Protein AF-B1X2V4-F1 (afdb_monomer)

Secondary structure (DSSP, 8-state):
--TTHHHHSGGGS--TT-S-GGGS---TTHHHHHHHHHHHHHHHS--HHHHHHHHHHHHHHHHHHHHHT--GGGTT-S-SSHHHHHHHH-EEEEEEEE---SSTT-HHHHHHHHHH-TTS-TT-EEEEEEEEETTTTTEEEEEEEEEETTEEEESS-SS--S-EEEEEEPHHHHHHHHHHHHHTT-----SS-TT-HHHHHHHHH---GGGB-----

Solvent-accessible surface area (backbone atoms only — not comparable to full-atom values): 12590 Å² total; per-residue (Å²): 140,66,89,66,67,71,65,66,70,53,73,81,74,62,69,94,82,78,66,68,75,89,73,72,55,61,83,64,68,64,57,52,48,50,52,52,54,43,52,55,43,49,74,74,67,63,48,63,66,50,44,51,50,48,49,51,55,50,43,51,41,52,49,52,38,53,59,74,62,64,55,78,93,48,74,84,34,73,36,95,51,69,54,52,55,40,69,73,66,34,42,81,50,49,72,64,46,41,46,63,46,79,62,75,88,38,29,45,56,39,37,47,54,52,69,70,36,87,89,48,69,88,73,46,24,50,30,49,36,35,28,30,33,77,94,55,80,64,39,77,37,83,44,37,30,30,36,40,98,81,24,30,39,32,38,44,37,81,58,65,47,80,36,38,41,22,34,52,30,20,53,69,44,53,52,53,53,50,54,52,34,57,75,69,67,52,86,73,76,56,71,91,32,95,86,37,73,67,29,52,48,35,27,39,73,41,82,57,75,72,44,48,52,78,79,84,124

Sequence (217 aa):
MTFIECKLFHLRHLPTDIIPPSLGILNSNTKERTMLDILSKIQYRPTTENYQQLMLTFLQGIVEGVRAEADPYKADWKYHCIEEIILEYGQFMEGGQAQQIGIPQQCYHNCLSMLFEPENPDDLLYCEGFALSDQVNVYPVQHAWVYIEEQVIDVTWNQLSPCYFGIAFNRQWIIEKRLERQTNKDPKVNFFNYESPFTINLLKHGLPDEALHNYSC

pLDDT: mean 80.93, std 20.23, range [25.69, 97.62]

Nearest PDB structures (foldseek):
  6h6j-assembly1_A  TM=5.174E-01  e=4.023E+00  Mus musculus
  6h6i-assembly1_A  TM=5.167E-01  e=6.198E+00  Mus musculus
  7vqg-assembly1_A  TM=5.243E-01  e=8.977E+00  Homo sapiens

Mean predicted aligned error: 9.51 Å

Organism: Crocosphaera subtropica (strain ATCC 51142 / BH68) (NCBI:txid43989)

Radius of gyration: 18.6 Å; Cα contacts (8 Å, |Δi|>4): 310; chains: 1; bounding box: 54×45×41 Å

Structure (mmCIF, N/CA/C/O backbone):
data_AF-B1X2V4-F1
#
_entry.id   AF-B1X2V4-F1
#
loop_
_atom_site.group_PDB
_atom_site.id
_atom_site.type_symbol
_atom_site.label_atom_id
_atom_site.label_alt_id
_atom_site.label_comp_id
_atom_site.label_asym_id
_atom_site.label_entity_id
_atom_site.label_seq_id
_atom_site.pdbx_PDB_ins_code
_atom_site.Cartn_x
_atom_site.Cartn_y
_atom_site.Cartn_z
_atom_site.occupancy
_atom_site.B_iso_or_equiv
_atom_site.auth_seq_id
_atom_site.auth_comp_id
_atom_site.auth_asym_id
_atom_site.auth_atom_id
_atom_site.pdbx_PDB_model_num
ATOM 1 N N . MET A 1 1 ? 22.750 23.894 16.719 1.00 31.70 1 MET A N 1
ATOM 2 C CA . MET A 1 1 ? 23.601 23.121 15.792 1.00 31.70 1 MET A CA 1
ATOM 3 C C . MET A 1 1 ? 22.983 21.735 15.693 1.00 31.70 1 MET A C 1
ATOM 5 O O . MET A 1 1 ? 23.135 20.931 16.602 1.00 31.70 1 MET A O 1
ATOM 9 N N . THR A 1 2 ? 22.092 21.547 14.723 1.00 25.69 2 THR A N 1
ATOM 10 C CA . THR A 1 2 ? 21.157 20.413 14.642 1.00 25.69 2 THR A CA 1
ATOM 11 C C . THR A 1 2 ? 21.703 19.319 13.725 1.00 25.69 2 THR A C 1
ATOM 13 O O . THR A 1 2 ? 22.398 19.602 12.754 1.00 25.69 2 THR A O 1
ATOM 16 N N . PHE A 1 3 ? 21.362 18.067 14.043 1.00 27.98 3 PHE A N 1
ATOM 17 C CA . PHE A 1 3 ? 21.803 16.781 13.467 1.00 27.98 3 PHE A CA 1
ATOM 18 C C . PHE A 1 3 ? 21.750 16.620 11.925 1.00 27.98 3 PHE A C 1
ATOM 20 O O . PHE A 1 3 ? 22.101 15.560 11.408 1.00 27.98 3 PHE A O 1
ATOM 27 N N . ILE A 1 4 ? 21.331 17.645 11.182 1.00 33.91 4 ILE A N 1
ATOM 28 C CA . ILE A 1 4 ? 21.126 17.632 9.728 1.00 33.91 4 ILE A CA 1
ATOM 29 C C . ILE A 1 4 ? 22.414 18.000 8.964 1.00 33.91 4 ILE A C 1
ATOM 31 O O . ILE A 1 4 ? 22.645 17.473 7.876 1.00 33.91 4 ILE A O 1
ATOM 35 N N . GLU A 1 5 ? 23.321 18.799 9.540 1.00 27.70 5 GLU A N 1
ATOM 36 C CA . GLU A 1 5 ? 24.563 19.183 8.840 1.00 27.70 5 GLU A CA 1
ATOM 37 C C . GLU A 1 5 ? 25.594 18.040 8.721 1.00 27.70 5 GLU A C 1
ATOM 39 O O . GLU A 1 5 ? 26.446 18.070 7.834 1.00 27.70 5 GLU A O 1
ATOM 44 N N . CYS A 1 6 ? 25.481 16.967 9.516 1.00 27.20 6 CYS A N 1
ATOM 45 C CA . CYS A 1 6 ? 26.430 15.845 9.460 1.00 27.20 6 CYS A CA 1
ATOM 46 C C . CYS A 1 6 ? 26.206 14.856 8.301 1.00 27.20 6 CYS A C 1
ATOM 48 O O . CYS A 1 6 ? 27.131 14.117 7.971 1.00 27.20 6 CYS A O 1
ATOM 50 N N . LYS A 1 7 ? 25.032 14.817 7.652 1.00 30.59 7 LYS A N 1
ATOM 51 C CA . LYS A 1 7 ? 24.780 13.855 6.554 1.00 30.59 7 LYS A CA 1
ATOM 52 C C . LYS A 1 7 ? 24.993 14.423 5.151 1.00 30.59 7 LYS A C 1
ATOM 54 O O . LYS A 1 7 ? 25.263 13.657 4.232 1.00 30.59 7 LYS A O 1
ATOM 59 N N . LEU A 1 8 ? 24.963 15.744 4.983 1.00 30.89 8 LEU A N 1
ATOM 60 C CA . LEU A 1 8 ? 25.173 16.375 3.673 1.00 30.89 8 LEU A CA 1
ATOM 61 C C . LEU A 1 8 ? 26.653 16.607 3.332 1.00 30.89 8 LEU A C 1
ATOM 63 O O . LEU A 1 8 ? 27.001 16.653 2.154 1.00 30.89 8 LEU A O 1
ATOM 67 N N . PHE A 1 9 ? 27.549 16.673 4.324 1.00 27.05 9 PHE A N 1
ATOM 68 C CA . PHE A 1 9 ? 28.984 16.851 4.061 1.00 27.05 9 PHE A CA 1
ATOM 69 C C . PHE A 1 9 ? 29.706 15.546 3.669 1.00 27.05 9 PHE A C 1
ATOM 71 O O . PHE A 1 9 ? 30.751 15.587 3.029 1.00 27.05 9 PHE A O 1
ATOM 78 N N . HIS A 1 10 ? 29.142 14.375 3.990 1.00 29.38 10 HIS A N 1
ATOM 79 C CA . HIS A 1 10 ? 29.751 13.078 3.657 1.00 29.38 10 HIS A CA 1
ATOM 80 C C . HIS A 1 10 ? 29.405 12.543 2.261 1.00 29.38 10 HIS A C 1
ATOM 82 O O . HIS A 1 10 ? 30.067 11.628 1.791 1.00 29.38 10 HIS A O 1
ATOM 88 N N . LEU A 1 11 ? 28.448 13.132 1.540 1.00 33.53 11 LEU A N 1
ATOM 89 C CA . LEU A 1 11 ? 28.078 12.656 0.199 1.00 33.53 11 LEU A CA 1
ATOM 90 C C . LEU A 1 11 ? 28.967 13.188 -0.935 1.00 33.53 11 LEU A C 1
ATOM 92 O O . LEU A 1 11 ? 28.785 12.793 -2.080 1.00 33.53 11 LEU A O 1
ATOM 96 N N . ARG A 1 12 ? 29.946 14.059 -0.652 1.00 32.94 12 ARG A N 1
ATOM 97 C CA . ARG A 1 12 ? 30.887 14.531 -1.685 1.00 32.94 12 ARG A CA 1
ATOM 98 C C . ARG A 1 12 ? 32.196 13.751 -1.748 1.00 32.94 12 ARG A C 1
ATOM 100 O O . ARG A 1 12 ? 32.920 13.946 -2.718 1.00 32.94 12 ARG A O 1
ATOM 107 N N . HIS A 1 13 ? 32.529 12.919 -0.758 1.00 33.44 13 HIS A N 1
ATOM 108 C CA . HIS A 1 13 ? 33.845 12.257 -0.653 1.00 33.44 13 HIS A CA 1
ATOM 109 C C . HIS A 1 13 ? 33.764 10.760 -0.295 1.00 33.44 13 HIS A C 1
ATOM 111 O O . HIS A 1 13 ? 34.749 10.188 0.170 1.00 33.44 13 HIS A O 1
ATOM 117 N N . LEU A 1 14 ? 32.625 10.099 -0.517 1.00 31.38 14 LEU A N 1
ATOM 118 C CA . LEU A 1 14 ? 32.581 8.641 -0.408 1.00 31.38 14 LEU A CA 1
ATOM 119 C C . LEU A 1 14 ? 33.135 8.004 -1.695 1.00 31.38 14 LEU A C 1
ATOM 121 O O . LEU A 1 14 ? 32.768 8.446 -2.788 1.00 31.38 14 LEU A O 1
ATOM 125 N N . PRO A 1 15 ? 34.022 6.996 -1.586 1.00 29.45 15 PRO A N 1
ATOM 126 C CA . PRO A 1 15 ? 34.431 6.193 -2.729 1.00 29.45 15 PRO A CA 1
ATOM 127 C C . PRO A 1 15 ? 33.192 5.548 -3.357 1.00 29.45 15 PRO A C 1
ATOM 129 O O . PRO A 1 15 ? 32.208 5.284 -2.667 1.00 29.45 15 PRO A O 1
ATOM 132 N N . THR A 1 16 ? 33.248 5.304 -4.662 1.00 35.47 16 THR A N 1
ATOM 133 C CA . THR A 1 16 ? 32.160 4.835 -5.544 1.00 35.47 16 THR A CA 1
ATOM 134 C C . THR A 1 16 ? 31.469 3.525 -5.140 1.00 35.47 16 THR A C 1
ATOM 136 O O . THR A 1 16 ? 30.574 3.078 -5.847 1.00 35.47 16 THR A O 1
ATOM 139 N N . ASP A 1 17 ? 31.811 2.941 -3.993 1.00 32.66 17 ASP A N 1
ATOM 140 C CA . ASP A 1 17 ? 31.466 1.570 -3.620 1.00 32.66 17 ASP A CA 1
ATOM 141 C C . ASP A 1 17 ? 30.492 1.475 -2.428 1.00 32.66 17 ASP A C 1
ATOM 143 O O . ASP A 1 17 ? 30.362 0.421 -1.811 1.00 32.66 17 ASP A O 1
ATOM 147 N N . ILE A 1 18 ? 29.769 2.551 -2.092 1.00 33.62 18 ILE A N 1
ATOM 148 C CA . ILE A 1 18 ? 28.656 2.502 -1.119 1.00 33.62 18 ILE A CA 1
ATOM 149 C C . ILE A 1 18 ? 27.421 3.208 -1.693 1.00 33.62 18 ILE A C 1
ATOM 151 O O . ILE A 1 18 ? 26.891 4.170 -1.140 1.00 33.62 18 ILE A O 1
ATOM 155 N N . ILE A 1 19 ? 26.966 2.718 -2.843 1.00 34.81 19 ILE A N 1
ATOM 156 C CA . ILE A 1 19 ? 25.572 2.846 -3.274 1.00 34.81 19 ILE A CA 1
ATOM 157 C C . ILE A 1 19 ? 24.880 1.563 -2.783 1.00 34.81 19 ILE A C 1
ATOM 159 O O . ILE A 1 19 ? 25.407 0.479 -3.043 1.00 34.81 19 ILE A O 1
ATOM 163 N N . PRO A 1 20 ? 23.754 1.627 -2.044 1.00 31.27 20 PRO A N 1
ATOM 164 C 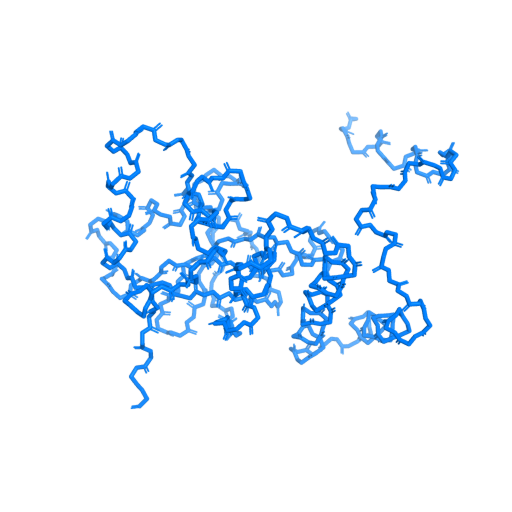CA . PRO A 1 20 ? 23.009 0.418 -1.702 1.00 31.27 20 PRO A CA 1
ATOM 165 C C . PRO A 1 20 ? 22.675 -0.347 -2.999 1.00 31.27 20 PRO A C 1
ATOM 167 O O . PRO A 1 20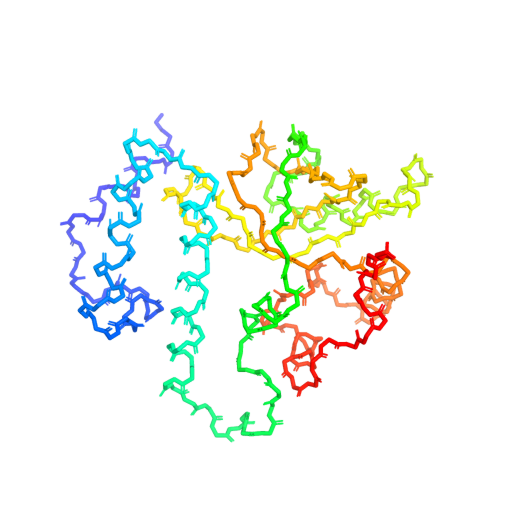 ? 22.241 0.291 -3.962 1.00 31.27 20 PRO A O 1
ATOM 170 N N . PRO A 1 21 ? 22.857 -1.683 -3.061 1.00 33.28 21 PRO A N 1
ATOM 171 C CA . PRO A 1 21 ? 22.732 -2.454 -4.308 1.00 33.28 21 PRO A CA 1
ATOM 172 C C . PRO A 1 21 ? 21.389 -2.277 -5.037 1.00 33.28 21 PRO A C 1
ATOM 174 O O . PRO A 1 21 ? 21.300 -2.492 -6.240 1.00 33.28 21 PRO A O 1
ATOM 177 N N . SER A 1 22 ? 20.355 -1.798 -4.339 1.00 36.34 22 SER A N 1
ATOM 178 C CA . SER A 1 22 ? 19.019 -1.528 -4.875 1.00 36.34 22 SER A CA 1
ATOM 179 C C . SER A 1 22 ? 18.908 -0.311 -5.810 1.00 36.34 22 SER A C 1
ATOM 181 O O . SER A 1 22 ? 17.820 -0.040 -6.304 1.00 36.34 22 SER A O 1
ATOM 183 N N . LEU A 1 23 ? 19.989 0.435 -6.061 1.00 39.47 23 LEU A N 1
ATOM 184 C CA . LEU A 1 23 ? 20.041 1.507 -7.074 1.00 39.47 23 LEU A CA 1
ATOM 185 C C . LEU A 1 23 ? 20.898 1.138 -8.302 1.00 39.47 23 LEU A C 1
ATOM 187 O O . LEU A 1 23 ? 21.013 1.937 -9.227 1.00 39.47 23 LEU A O 1
ATOM 191 N N . GLY A 1 24 ? 21.486 -0.065 -8.328 1.00 37.19 24 GLY A N 1
ATOM 192 C CA . GLY A 1 24 ? 22.391 -0.530 -9.387 1.00 37.19 24 GLY A CA 1
ATOM 193 C C . GLY A 1 24 ? 21.733 -1.299 -10.537 1.00 37.19 24 GLY A C 1
ATOM 194 O O . GLY A 1 24 ? 22.441 -1.740 -11.438 1.00 37.19 24 GLY A O 1
ATOM 195 N N . ILE A 1 25 ? 20.407 -1.467 -10.535 1.00 43.28 25 ILE A N 1
ATOM 196 C CA . ILE A 1 25 ? 19.692 -2.294 -11.523 1.00 43.28 25 ILE A CA 1
ATOM 197 C C . ILE A 1 25 ? 18.654 -1.452 -12.275 1.00 43.28 25 ILE A C 1
ATOM 199 O O . ILE A 1 25 ? 17.458 -1.717 -12.263 1.00 43.28 25 ILE A O 1
ATOM 203 N N . LEU A 1 26 ? 19.112 -0.407 -12.958 1.00 42.16 26 LEU A N 1
ATOM 204 C CA . LEU A 1 26 ? 18.405 0.120 -14.124 1.00 42.16 26 LEU A CA 1
ATOM 205 C C . LEU A 1 26 ? 19.276 -0.210 -15.324 1.00 42.16 26 LEU A C 1
ATOM 207 O O . LEU A 1 26 ? 20.341 0.373 -15.492 1.00 42.16 26 LEU A O 1
ATOM 211 N N . ASN A 1 27 ? 18.856 -1.156 -16.162 1.00 46.97 27 ASN A N 1
ATOM 212 C CA . ASN A 1 27 ? 19.507 -1.336 -17.453 1.00 46.97 27 ASN A CA 1
ATOM 213 C C . ASN A 1 27 ? 19.128 -0.129 -18.336 1.00 46.97 27 ASN A C 1
ATOM 215 O O . ASN A 1 27 ? 17.954 0.199 -18.521 1.00 46.97 27 ASN A O 1
ATOM 219 N N . SER A 1 28 ? 20.140 0.613 -18.777 1.00 55.84 28 SER A N 1
ATOM 220 C CA . SER A 1 28 ? 20.325 1.982 -18.262 1.00 55.84 28 SER A CA 1
ATOM 221 C C . SER A 1 28 ? 20.019 3.131 -19.219 1.00 55.84 28 SER A C 1
ATOM 223 O O . SER A 1 28 ? 20.151 4.280 -18.833 1.00 55.84 28 SER A O 1
ATOM 225 N N . ASN A 1 29 ? 19.590 2.907 -20.464 1.00 56.66 29 ASN A N 1
ATOM 226 C CA . ASN A 1 29 ? 19.470 4.049 -21.387 1.00 56.66 29 ASN A CA 1
ATOM 227 C C . ASN A 1 29 ? 18.055 4.595 -21.585 1.00 56.66 29 ASN A C 1
ATOM 229 O O . ASN A 1 29 ? 17.904 5.805 -21.695 1.00 56.66 29 ASN A O 1
ATOM 233 N N . THR A 1 30 ? 17.012 3.767 -21.624 1.00 62.38 30 THR A N 1
ATOM 234 C CA . THR A 1 30 ? 15.665 4.266 -21.971 1.00 62.38 30 THR A CA 1
ATOM 235 C C . THR A 1 30 ? 14.851 4.641 -20.738 1.00 62.38 30 THR A C 1
ATOM 237 O O . THR A 1 30 ? 14.208 5.687 -20.720 1.00 62.38 30 THR A O 1
ATOM 240 N N . LYS A 1 31 ? 14.891 3.825 -19.680 1.00 67.56 31 LYS A N 1
ATOM 241 C CA . LYS A 1 31 ? 14.113 4.070 -18.455 1.00 67.56 31 LYS A CA 1
ATOM 242 C C . LYS A 1 31 ? 14.712 5.143 -17.566 1.00 67.56 31 LYS A C 1
ATOM 244 O O . LYS A 1 31 ? 13.966 5.961 -17.047 1.00 67.56 31 LYS A O 1
ATOM 249 N N . GLU A 1 32 ? 16.036 5.183 -17.449 1.00 69.94 32 GLU A N 1
ATOM 250 C CA . GLU A 1 32 ? 16.718 6.276 -16.756 1.00 69.94 32 GLU A CA 1
ATOM 251 C C . GLU A 1 32 ? 16.393 7.612 -17.435 1.00 69.94 32 GLU A C 1
ATOM 253 O O . GLU A 1 32 ? 15.963 8.545 -16.766 1.00 69.94 32 GLU A O 1
ATOM 258 N N . ARG A 1 33 ? 16.445 7.666 -18.776 1.00 71.56 33 ARG A N 1
ATOM 259 C CA . ARG A 1 33 ? 15.976 8.834 -19.541 1.00 71.56 33 ARG A CA 1
ATOM 260 C C . ARG A 1 33 ? 14.504 9.135 -19.291 1.00 71.56 33 ARG A C 1
ATOM 262 O O . ARG A 1 33 ? 14.175 10.280 -19.038 1.00 71.56 33 ARG A O 1
ATOM 269 N N . THR A 1 34 ? 13.639 8.122 -19.279 1.00 81.06 34 THR A N 1
ATOM 270 C CA . THR A 1 34 ? 12.200 8.309 -19.025 1.00 81.06 34 THR A CA 1
ATOM 271 C C . THR A 1 34 ? 11.949 8.892 -17.631 1.00 81.06 34 THR A C 1
ATOM 273 O O . THR A 1 34 ? 11.177 9.833 -17.487 1.00 81.06 34 THR A O 1
ATOM 276 N N . MET A 1 35 ? 12.626 8.384 -16.601 1.00 80.81 35 MET A N 1
ATOM 277 C CA . MET A 1 35 ? 12.511 8.886 -15.234 1.00 80.81 35 MET A CA 1
ATOM 278 C C . MET A 1 35 ? 13.087 10.300 -15.100 1.00 80.81 35 MET A C 1
ATOM 280 O O . MET A 1 35 ? 12.439 11.154 -14.503 1.00 80.81 35 MET A O 1
ATOM 284 N N . LEU A 1 36 ? 14.245 10.585 -15.703 1.00 80.31 36 LEU A N 1
ATOM 285 C CA . LEU A 1 36 ? 14.818 11.935 -15.746 1.00 80.31 36 LEU A CA 1
ATOM 286 C C . LEU A 1 36 ? 13.906 12.922 -16.489 1.00 80.31 36 LEU A C 1
ATOM 288 O O . LEU A 1 36 ? 13.704 14.042 -16.019 1.00 80.31 36 LEU A O 1
ATOM 292 N N . ASP A 1 37 ? 13.296 12.497 -17.595 1.00 80.56 37 ASP A N 1
ATOM 293 C CA . ASP A 1 37 ? 12.324 13.291 -18.345 1.00 80.56 37 ASP A CA 1
ATOM 294 C C . ASP A 1 37 ? 11.094 13.600 -17.478 1.00 80.56 37 ASP A C 1
ATOM 296 O O . ASP A 1 37 ? 10.642 14.745 -17.438 1.00 80.56 37 ASP A O 1
ATOM 300 N N . ILE A 1 38 ? 10.570 12.618 -16.734 1.00 80.50 38 ILE A N 1
ATOM 301 C CA . ILE A 1 38 ? 9.451 12.818 -15.799 1.00 80.50 38 ILE A CA 1
ATOM 302 C C . ILE A 1 38 ? 9.842 13.786 -14.674 1.00 80.50 38 ILE A C 1
ATOM 304 O O . ILE A 1 38 ? 9.111 14.743 -14.411 1.00 80.50 38 ILE A O 1
ATOM 308 N N . LEU A 1 39 ? 11.006 13.592 -14.049 1.00 81.38 39 LEU A N 1
ATOM 309 C CA . LEU A 1 39 ? 11.503 14.467 -12.983 1.00 81.38 39 LEU A CA 1
ATOM 310 C C . LEU A 1 39 ? 11.685 15.909 -13.476 1.00 81.38 39 LEU A C 1
ATOM 312 O O . LEU A 1 39 ? 11.334 16.848 -12.762 1.00 81.38 39 LEU A O 1
ATOM 316 N N . SER A 1 40 ? 12.151 16.100 -14.714 1.00 78.56 40 SER A N 1
ATOM 317 C CA . SER A 1 40 ? 12.277 17.433 -15.314 1.00 78.56 40 SER A CA 1
ATOM 318 C C . SER A 1 40 ? 10.921 18.135 -15.477 1.00 78.56 40 SER A C 1
ATOM 320 O O . SER A 1 40 ? 10.801 19.328 -15.191 1.00 78.56 40 SER A O 1
ATOM 322 N N . LYS A 1 41 ? 9.865 17.398 -15.858 1.00 79.19 41 LYS A N 1
ATOM 323 C CA . LYS A 1 41 ? 8.494 17.929 -15.960 1.00 79.19 41 LYS A CA 1
ATOM 324 C C . LYS A 1 41 ? 7.945 18.315 -14.588 1.00 79.19 41 LYS A C 1
ATOM 326 O O . LYS A 1 41 ? 7.369 19.395 -14.447 1.00 79.19 41 LYS A O 1
ATOM 331 N N . ILE A 1 42 ? 8.189 17.472 -13.580 1.00 80.56 42 ILE A N 1
ATOM 332 C CA . ILE A 1 42 ? 7.771 17.711 -12.193 1.00 80.56 42 ILE A CA 1
ATOM 333 C C . ILE A 1 42 ? 8.410 18.984 -11.626 1.00 80.56 42 ILE A C 1
ATOM 335 O O . ILE A 1 42 ? 7.744 19.730 -10.915 1.00 80.56 42 ILE A O 1
ATOM 339 N N . GLN A 1 43 ? 9.670 19.270 -11.961 1.00 78.81 43 GLN A N 1
ATOM 340 C CA . GLN A 1 43 ? 10.357 20.478 -11.490 1.00 78.81 43 GLN A CA 1
ATOM 341 C C . GLN A 1 43 ? 9.780 21.780 -12.061 1.00 78.81 43 GLN A C 1
ATOM 343 O O . GLN A 1 43 ? 9.881 22.820 -11.413 1.00 78.81 43 GLN A O 1
ATOM 348 N N . TYR A 1 44 ? 9.205 21.748 -13.265 1.00 76.94 44 TYR A N 1
ATOM 349 C CA . TYR A 1 44 ? 8.730 22.959 -13.935 1.00 76.94 44 TYR A CA 1
ATOM 350 C C . TYR A 1 44 ? 7.240 23.224 -13.703 1.00 76.94 44 TYR A C 1
ATOM 352 O O . TYR A 1 44 ? 6.858 24.312 -13.273 1.00 76.94 44 TYR A O 1
ATOM 360 N N . ARG A 1 45 ? 6.386 22.241 -14.010 1.00 81.19 45 ARG A N 1
ATOM 361 C CA . ARG A 1 45 ? 4.930 22.345 -13.858 1.00 81.19 45 ARG A CA 1
ATOM 362 C C . ARG A 1 45 ? 4.336 20.941 -13.698 1.00 81.19 45 ARG A C 1
ATOM 364 O O . ARG A 1 45 ? 3.925 20.352 -14.699 1.00 81.19 45 ARG A O 1
ATOM 371 N N . PRO A 1 46 ? 4.308 20.401 -12.472 1.00 83.12 46 PRO A N 1
ATOM 372 C CA . PRO A 1 46 ? 3.853 19.040 -12.247 1.00 83.12 46 PRO A CA 1
ATOM 373 C C . PRO A 1 46 ? 2.349 18.905 -12.501 1.00 83.12 46 PRO A C 1
ATOM 375 O O . PRO A 1 46 ? 1.562 19.782 -12.139 1.00 83.12 46 PRO A O 1
ATOM 378 N N . THR A 1 47 ? 1.954 17.779 -13.090 1.00 87.56 47 THR A N 1
ATOM 379 C CA . THR A 1 47 ? 0.561 17.318 -13.150 1.00 87.56 47 THR A CA 1
ATOM 380 C C . THR A 1 47 ? 0.392 16.028 -12.352 1.00 87.5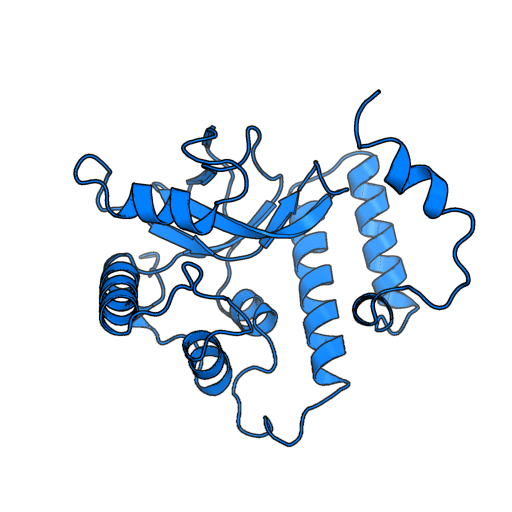6 47 THR A C 1
ATOM 382 O O . THR A 1 47 ? 1.364 15.304 -12.123 1.00 87.56 47 THR A O 1
ATOM 385 N N . THR A 1 48 ? -0.847 15.697 -11.976 1.00 87.69 48 THR A N 1
ATOM 386 C CA . THR A 1 48 ? -1.184 14.406 -11.354 1.00 87.69 48 THR A CA 1
ATOM 387 C C . THR A 1 48 ? -0.663 13.235 -12.188 1.00 87.69 48 THR A C 1
ATOM 389 O O . THR A 1 48 ? 0.011 12.356 -11.661 1.00 87.69 48 THR A O 1
ATOM 392 N N . GLU A 1 49 ? -0.855 13.271 -13.508 1.00 91.19 49 GLU A N 1
ATOM 393 C CA . GLU A 1 49 ? -0.342 12.249 -14.431 1.00 91.19 49 GLU A CA 1
ATOM 394 C C . GLU A 1 49 ? 1.186 12.106 -14.372 1.00 91.19 49 GLU A C 1
ATOM 396 O O . GLU A 1 49 ? 1.704 10.998 -14.479 1.00 91.19 49 GLU A O 1
ATOM 401 N N . ASN A 1 50 ? 1.938 13.200 -14.177 1.00 90.12 50 ASN A N 1
ATOM 402 C CA . ASN A 1 50 ? 3.395 13.111 -14.045 1.00 90.12 50 ASN A CA 1
ATOM 403 C C . ASN A 1 50 ? 3.798 12.337 -12.788 1.00 90.12 50 ASN A C 1
ATOM 405 O O . ASN A 1 50 ? 4.711 11.515 -12.845 1.00 90.12 50 ASN A O 1
ATOM 409 N N . TYR A 1 51 ? 3.108 12.568 -11.672 1.00 91.00 51 TYR A N 1
ATOM 410 C CA . TYR A 1 51 ? 3.354 11.850 -10.426 1.00 91.00 51 TYR A CA 1
ATOM 411 C C . TYR A 1 51 ? 2.938 10.381 -10.505 1.00 91.00 51 TYR A C 1
ATOM 413 O O . TYR A 1 51 ? 3.696 9.506 -10.089 1.00 91.00 51 TYR A O 1
ATOM 421 N N . GLN A 1 52 ? 1.783 10.101 -11.106 1.00 93.94 52 GLN A N 1
ATOM 422 C CA . GLN A 1 52 ? 1.324 8.738 -11.364 1.00 93.94 52 GLN A CA 1
ATOM 423 C C . GLN A 1 52 ? 2.311 7.980 -12.258 1.00 93.94 52 GLN A C 1
ATOM 425 O O . GLN A 1 52 ? 2.681 6.841 -11.969 1.00 93.94 52 GLN A O 1
ATOM 430 N N . GLN A 1 53 ? 2.812 8.624 -13.315 1.00 93.31 53 GLN A N 1
ATOM 431 C CA . GLN A 1 53 ? 3.784 8.002 -14.204 1.00 93.31 53 GLN A CA 1
ATOM 432 C C . GLN A 1 53 ? 5.141 7.788 -13.528 1.00 93.31 53 GLN A C 1
ATOM 434 O O . GLN A 1 53 ? 5.764 6.750 -13.758 1.00 93.31 53 GLN A O 1
ATOM 439 N N . LEU A 1 54 ? 5.585 8.712 -12.668 1.00 91.75 54 LEU A N 1
ATOM 440 C CA . LEU A 1 54 ? 6.770 8.510 -11.830 1.00 91.75 54 LEU A CA 1
ATOM 441 C C . LEU A 1 54 ? 6.598 7.281 -10.927 1.00 91.75 54 LEU A C 1
ATOM 443 O O . LEU A 1 54 ? 7.470 6.416 -10.915 1.00 91.75 54 LEU A O 1
ATOM 447 N N . MET A 1 55 ? 5.461 7.189 -10.228 1.00 94.75 55 MET A N 1
ATOM 448 C CA . MET A 1 55 ? 5.122 6.079 -9.335 1.00 94.75 55 MET A CA 1
ATOM 449 C C . MET A 1 55 ? 5.182 4.730 -10.061 1.00 94.75 55 MET A C 1
ATOM 451 O O . MET A 1 55 ? 5.901 3.828 -9.636 1.00 94.75 55 MET A O 1
ATOM 455 N N . LEU A 1 56 ? 4.487 4.595 -11.194 1.00 95.69 56 LEU A N 1
ATOM 456 C CA . LEU A 1 56 ? 4.468 3.340 -11.953 1.00 95.69 56 LEU A CA 1
ATOM 457 C C . LEU A 1 56 ? 5.843 2.992 -12.519 1.00 95.69 56 LEU A C 1
ATOM 459 O O . LEU A 1 56 ? 6.274 1.848 -12.402 1.00 95.69 56 LEU A O 1
ATOM 463 N N . THR A 1 57 ? 6.549 3.973 -13.093 1.00 93.94 57 THR A N 1
ATOM 464 C CA . THR A 1 57 ? 7.890 3.757 -13.663 1.00 93.94 57 THR A CA 1
ATOM 465 C C . THR A 1 57 ? 8.852 3.240 -12.599 1.00 93.94 57 THR A C 1
ATOM 467 O O . THR A 1 57 ? 9.630 2.320 -12.858 1.00 93.94 57 THR A O 1
ATOM 470 N N . PHE A 1 58 ? 8.775 3.807 -11.396 1.00 92.94 58 PHE A N 1
ATOM 471 C CA . PHE A 1 58 ? 9.586 3.403 -10.261 1.00 92.94 58 PHE A CA 1
ATOM 472 C C . PHE A 1 58 ? 9.310 1.956 -9.833 1.00 92.94 58 PHE A C 1
ATOM 474 O O . PHE A 1 58 ? 10.229 1.136 -9.807 1.00 92.94 58 PHE A O 1
ATOM 481 N N . LEU A 1 59 ? 8.045 1.620 -9.559 1.00 95.50 59 LEU A N 1
ATOM 482 C CA . LEU A 1 59 ? 7.658 0.280 -9.109 1.00 95.50 59 LEU A CA 1
ATOM 483 C C . LEU A 1 59 ? 7.967 -0.785 -10.168 1.00 95.50 59 LEU A C 1
ATOM 485 O O . LEU A 1 59 ? 8.519 -1.835 -9.848 1.00 95.50 59 LEU A O 1
ATOM 489 N N . GLN A 1 60 ? 7.699 -0.497 -11.445 1.00 95.94 60 GLN A N 1
ATOM 490 C CA . GLN A 1 60 ? 8.049 -1.390 -12.554 1.00 95.94 60 GLN A CA 1
ATOM 491 C C . GLN A 1 60 ? 9.562 -1.616 -12.660 1.00 95.94 60 GLN A C 1
ATOM 493 O O . GLN A 1 60 ? 9.990 -2.721 -12.985 1.00 95.94 60 GLN A O 1
ATOM 498 N N . GLY A 1 61 ? 10.374 -0.590 -12.386 1.00 92.69 61 GLY A N 1
ATOM 499 C CA . GLY A 1 61 ? 11.830 -0.721 -12.328 1.00 92.69 61 GLY A CA 1
ATOM 500 C C . GLY A 1 61 ? 12.286 -1.700 -11.244 1.00 92.69 61 GLY A C 1
ATOM 501 O O . GLY A 1 61 ? 13.125 -2.555 -11.518 1.00 92.69 61 GLY A O 1
ATOM 502 N N . ILE A 1 62 ? 11.686 -1.633 -10.048 1.00 92.44 62 ILE A N 1
ATOM 503 C CA . ILE A 1 62 ? 11.958 -2.592 -8.963 1.00 92.44 62 ILE A CA 1
ATOM 504 C C . ILE A 1 62 ? 11.594 -4.012 -9.399 1.00 92.44 62 ILE A C 1
ATOM 506 O O . ILE A 1 62 ? 12.425 -4.911 -9.297 1.00 92.44 62 ILE A O 1
ATOM 510 N N . VAL A 1 63 ? 10.379 -4.208 -9.919 1.00 94.69 63 VAL A N 1
ATOM 511 C CA . VAL A 1 63 ? 9.899 -5.528 -10.358 1.00 94.69 63 VAL A CA 1
ATOM 512 C C . VAL A 1 63 ? 10.823 -6.139 -11.406 1.00 94.69 63 VAL A C 1
ATOM 514 O O . VAL A 1 63 ? 11.179 -7.312 -11.314 1.00 94.69 63 VAL A O 1
ATOM 517 N N . GLU A 1 64 ? 11.243 -5.355 -12.396 1.00 93.88 64 GLU A N 1
ATOM 518 C CA . GLU A 1 64 ? 12.182 -5.826 -13.411 1.00 93.88 64 GLU A CA 1
ATOM 519 C C . GLU A 1 64 ? 13.543 -6.193 -12.827 1.00 93.88 64 GLU A C 1
ATOM 521 O O . GLU A 1 64 ? 14.087 -7.233 -13.195 1.00 93.88 64 GLU A O 1
ATOM 526 N N . GLY A 1 65 ? 14.073 -5.381 -11.909 1.00 90.88 65 GLY A N 1
ATOM 527 C CA . GLY A 1 65 ? 15.332 -5.674 -11.230 1.00 90.88 65 GLY A CA 1
ATOM 528 C C . GLY A 1 65 ? 15.267 -6.979 -10.437 1.00 90.88 65 GLY A C 1
ATOM 529 O O . GLY A 1 65 ? 16.127 -7.840 -10.599 1.00 90.88 65 GLY A O 1
ATOM 530 N N . VAL A 1 66 ? 14.201 -7.176 -9.656 1.00 91.25 66 VAL A N 1
ATOM 531 C CA . VAL A 1 66 ? 13.984 -8.408 -8.882 1.00 91.25 66 VAL A CA 1
ATOM 532 C C . VAL A 1 66 ? 13.824 -9.622 -9.801 1.00 91.25 66 VAL A C 1
ATOM 534 O O . VAL A 1 66 ? 14.409 -10.671 -9.544 1.00 91.25 66 VAL A O 1
ATOM 537 N N . ARG A 1 67 ? 13.068 -9.501 -10.900 1.00 90.31 67 ARG A N 1
ATOM 538 C CA . ARG A 1 67 ? 12.890 -10.596 -11.870 1.00 90.31 67 ARG A CA 1
ATOM 539 C C . ARG A 1 67 ? 14.172 -10.936 -12.632 1.00 90.31 67 ARG A C 1
ATOM 541 O O . ARG A 1 67 ? 14.345 -12.086 -13.031 1.00 90.31 67 ARG A O 1
ATOM 548 N N . ALA A 1 68 ? 15.056 -9.963 -12.857 1.00 90.06 68 ALA A N 1
ATOM 549 C CA . ALA A 1 68 ? 16.351 -10.201 -13.495 1.00 90.06 68 ALA A CA 1
ATOM 550 C C . ALA A 1 68 ? 17.280 -11.060 -12.619 1.00 90.06 68 ALA A C 1
ATOM 552 O O . ALA A 1 68 ? 18.102 -11.808 -13.147 1.00 90.06 68 ALA A O 1
ATOM 553 N N . GLU A 1 69 ? 17.105 -11.003 -11.298 1.00 86.88 69 GLU A N 1
ATOM 554 C CA . GLU A 1 69 ? 17.821 -11.805 -10.302 1.00 86.88 69 GLU A CA 1
ATOM 555 C C . GLU A 1 69 ? 16.942 -12.942 -9.756 1.00 86.88 69 GLU A C 1
ATOM 557 O O . GLU A 1 69 ? 16.837 -13.147 -8.547 1.00 86.88 69 GLU A O 1
ATOM 562 N N . ALA A 1 70 ? 16.271 -13.672 -10.654 1.00 77.06 70 ALA A N 1
ATOM 563 C CA . ALA A 1 70 ? 15.297 -14.694 -10.283 1.00 77.06 70 ALA A CA 1
ATOM 564 C C . ALA A 1 70 ? 15.842 -15.692 -9.239 1.00 77.06 70 ALA A C 1
ATOM 566 O O . ALA A 1 70 ? 16.836 -16.388 -9.462 1.00 77.06 70 ALA A O 1
ATOM 567 N N . ASP A 1 71 ? 15.139 -15.786 -8.109 1.00 85.69 71 ASP A N 1
ATOM 568 C CA . ASP A 1 71 ? 15.435 -16.722 -7.029 1.00 85.69 71 ASP A CA 1
ATOM 569 C C . ASP A 1 71 ? 14.840 -18.105 -7.363 1.00 85.69 71 ASP A C 1
ATOM 571 O O . ASP A 1 71 ? 13.612 -18.248 -7.404 1.00 85.69 71 ASP A O 1
ATOM 575 N N . PRO A 1 72 ? 15.662 -19.152 -7.575 1.00 88.44 72 PRO A N 1
ATOM 576 C CA . PRO A 1 72 ? 15.159 -20.481 -7.915 1.00 88.44 72 PRO A CA 1
ATOM 577 C C . PRO A 1 72 ? 14.280 -21.091 -6.812 1.00 88.44 72 PRO A C 1
ATOM 579 O O . PRO A 1 72 ? 13.456 -21.955 -7.109 1.00 88.44 72 PRO A O 1
ATOM 582 N N . TYR A 1 73 ? 14.400 -20.641 -5.557 1.00 88.00 73 TYR A N 1
ATOM 583 C CA . TYR A 1 73 ? 13.550 -21.096 -4.451 1.00 88.00 73 TYR A CA 1
ATOM 584 C C . TYR A 1 73 ? 12.146 -20.475 -4.465 1.00 88.00 73 TYR A C 1
ATOM 586 O O . TYR A 1 73 ? 11.292 -20.881 -3.674 1.00 88.00 73 TYR A O 1
ATOM 594 N N . LYS A 1 74 ? 11.898 -19.514 -5.360 1.00 89.88 74 LYS A N 1
ATOM 595 C CA . LYS A 1 74 ? 10.606 -18.843 -5.551 1.00 89.88 74 LYS A CA 1
ATOM 596 C C . LYS A 1 74 ? 9.983 -19.139 -6.914 1.00 89.88 74 LYS A C 1
ATOM 598 O O . LYS A 1 74 ? 9.080 -18.429 -7.340 1.00 89.88 74 LYS A O 1
ATOM 603 N N . ALA A 1 75 ? 10.442 -20.184 -7.603 1.00 88.12 75 ALA A N 1
ATOM 604 C CA . ALA A 1 75 ? 9.995 -20.502 -8.959 1.00 88.12 75 ALA A CA 1
ATOM 605 C C . ALA A 1 75 ? 8.479 -20.775 -9.075 1.00 88.12 75 ALA A C 1
ATOM 607 O O . ALA A 1 75 ? 7.914 -20.598 -10.151 1.00 88.12 75 ALA A O 1
ATOM 608 N N . ASP A 1 76 ? 7.827 -21.213 -7.991 1.00 92.31 76 ASP A N 1
ATOM 609 C CA . ASP A 1 76 ? 6.381 -21.465 -7.911 1.00 92.31 76 ASP A CA 1
ATOM 610 C C . ASP A 1 76 ? 5.584 -20.315 -7.270 1.00 92.31 76 ASP A C 1
ATOM 612 O O . ASP A 1 76 ? 4.377 -20.450 -7.070 1.00 92.31 76 ASP A O 1
ATOM 616 N N . TRP A 1 77 ? 6.232 -19.207 -6.902 1.00 95.56 77 TRP A N 1
ATOM 617 C CA . TRP A 1 77 ? 5.548 -18.086 -6.262 1.00 95.56 77 TRP A CA 1
ATOM 618 C C . TRP A 1 77 ? 4.806 -17.257 -7.306 1.00 95.56 77 TRP A C 1
ATOM 620 O O . TRP A 1 77 ? 5.321 -17.001 -8.394 1.00 9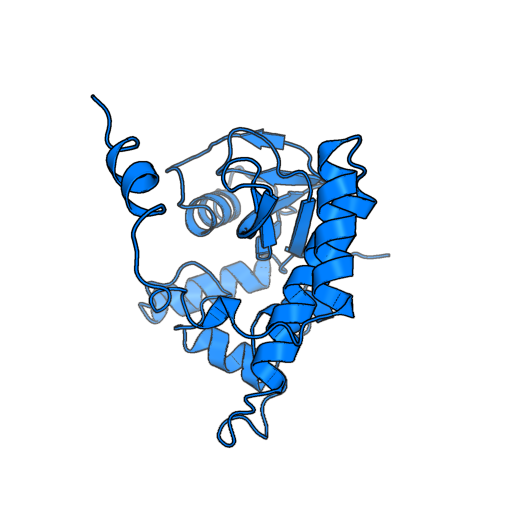5.56 77 TRP A O 1
ATOM 630 N N . LYS A 1 78 ? 3.599 -16.797 -6.958 1.00 96.25 78 LYS A N 1
ATOM 631 C CA . LYS A 1 78 ? 2.824 -15.896 -7.819 1.00 96.25 78 LYS A CA 1
ATOM 632 C C . LYS A 1 78 ? 3.553 -14.565 -8.042 1.00 96.25 78 LYS A C 1
ATOM 634 O O . LYS A 1 78 ? 3.545 -14.047 -9.157 1.00 96.25 78 LYS A O 1
ATOM 639 N N . TYR A 1 79 ? 4.198 -14.049 -6.995 1.00 95.94 79 TYR A N 1
ATOM 640 C CA . TYR A 1 79 ? 4.930 -12.786 -6.990 1.00 95.94 79 TYR A CA 1
ATOM 641 C C . TYR A 1 79 ? 6.335 -12.937 -6.400 1.00 95.94 79 TYR A C 1
ATOM 643 O O . TYR A 1 79 ? 6.568 -13.673 -5.441 1.00 95.94 79 TYR A O 1
ATOM 651 N N . HIS A 1 80 ? 7.269 -12.168 -6.940 1.00 94.00 80 HIS A N 1
ATOM 652 C CA . HIS A 1 80 ? 8.673 -12.095 -6.555 1.00 94.00 80 HIS A CA 1
ATOM 653 C C . HIS A 1 80 ? 8.919 -10.997 -5.513 1.00 94.00 80 HIS A C 1
ATOM 655 O O . HIS A 1 80 ? 9.799 -11.146 -4.660 1.00 94.00 80 HIS A O 1
ATOM 661 N N . CYS A 1 81 ? 8.136 -9.914 -5.558 1.00 94.38 81 CYS A N 1
ATOM 662 C CA . CYS A 1 81 ? 8.189 -8.803 -4.609 1.00 94.38 81 CYS A CA 1
ATOM 663 C C . CYS A 1 81 ? 6.812 -8.153 -4.395 1.00 94.38 81 CYS A C 1
ATOM 665 O O . CYS A 1 81 ? 5.845 -8.444 -5.101 1.00 94.38 81 CYS A O 1
ATOM 667 N N . ILE A 1 82 ? 6.710 -7.291 -3.379 1.00 96.00 82 ILE A N 1
ATOM 668 C CA . ILE A 1 82 ? 5.443 -6.663 -2.973 1.00 96.00 82 ILE A CA 1
ATOM 669 C C . ILE A 1 82 ? 4.959 -5.689 -4.044 1.00 96.00 82 ILE A C 1
ATOM 671 O O . ILE A 1 82 ? 3.756 -5.544 -4.248 1.00 96.00 82 ILE A O 1
ATOM 675 N N . GLU A 1 83 ? 5.879 -5.030 -4.746 1.00 97.19 83 GLU A N 1
ATOM 676 C CA . GLU A 1 83 ? 5.543 -4.060 -5.783 1.00 97.19 83 GLU A CA 1
ATOM 677 C C . GLU A 1 83 ? 4.738 -4.703 -6.916 1.00 97.19 83 GLU A C 1
ATOM 679 O O . GLU A 1 83 ? 3.913 -4.021 -7.510 1.00 97.19 83 GLU A O 1
ATOM 684 N N . GLU A 1 84 ? 4.892 -6.006 -7.178 1.00 97.06 84 GLU A N 1
ATOM 685 C CA . GLU A 1 84 ? 4.033 -6.714 -8.136 1.00 97.06 84 GLU A CA 1
ATOM 686 C C . GLU A 1 84 ? 2.587 -6.820 -7.652 1.00 97.06 84 GLU A C 1
ATOM 688 O O . GLU A 1 84 ? 1.669 -6.599 -8.436 1.00 97.06 84 GLU A O 1
ATOM 693 N N . ILE A 1 85 ? 2.382 -7.096 -6.361 1.00 97.06 85 ILE A N 1
ATOM 694 C CA . ILE A 1 85 ? 1.046 -7.123 -5.752 1.00 97.06 85 ILE A CA 1
ATOM 695 C C . ILE A 1 85 ? 0.415 -5.731 -5.847 1.00 97.06 85 ILE A C 1
ATOM 697 O O . ILE A 1 85 ? -0.733 -5.597 -6.264 1.00 97.06 85 ILE A O 1
ATOM 701 N N . ILE A 1 86 ? 1.175 -4.688 -5.498 1.00 97.62 86 ILE A N 1
ATOM 702 C CA . ILE A 1 86 ? 0.705 -3.301 -5.587 1.00 97.62 86 ILE A CA 1
ATOM 703 C C . ILE A 1 86 ? 0.419 -2.902 -7.039 1.00 97.62 86 ILE A C 1
ATOM 705 O O . ILE A 1 86 ? -0.555 -2.209 -7.288 1.00 97.62 86 ILE A O 1
ATOM 709 N N . LEU A 1 87 ? 1.221 -3.332 -8.013 1.00 97.62 87 LEU A N 1
ATOM 710 C CA . LEU A 1 87 ? 0.959 -3.044 -9.425 1.00 97.62 87 LEU A CA 1
ATOM 711 C C . LEU A 1 87 ? -0.256 -3.804 -9.977 1.00 97.62 87 LEU A C 1
ATOM 713 O O . LEU A 1 87 ? -0.892 -3.299 -10.898 1.00 97.62 87 LEU A O 1
ATOM 717 N N . GLU A 1 88 ? -0.573 -4.991 -9.453 1.00 96.94 88 GLU A N 1
ATOM 718 C CA . GLU A 1 88 ? -1.735 -5.773 -9.896 1.00 96.94 88 GLU A CA 1
ATOM 719 C C . GLU A 1 88 ? -3.051 -5.268 -9.292 1.00 96.94 88 GLU A C 1
ATOM 721 O O . GLU A 1 88 ? -4.041 -5.153 -10.011 1.00 96.94 88 GLU A O 1
ATOM 726 N N . TYR A 1 89 ? -3.070 -4.959 -7.993 1.00 96.56 89 TYR A N 1
ATOM 727 C CA . TYR A 1 89 ? -4.306 -4.623 -7.269 1.00 96.56 89 TYR A CA 1
ATOM 728 C C . TYR A 1 89 ? -4.407 -3.157 -6.846 1.00 96.56 89 TYR A C 1
ATOM 730 O O . TYR A 1 89 ? -5.461 -2.718 -6.387 1.00 96.56 89 TYR A O 1
ATOM 738 N N . GLY A 1 90 ? -3.312 -2.406 -6.934 1.00 96.56 90 GLY A N 1
ATOM 739 C CA . GLY A 1 90 ? -3.255 -1.030 -6.471 1.00 96.56 90 GLY A CA 1
ATOM 740 C C . GLY A 1 90 ? -4.031 -0.075 -7.365 1.00 96.56 90 GLY A C 1
ATOM 741 O O . GLY A 1 90 ? -4.149 -0.251 -8.578 1.00 96.56 90 GLY A O 1
ATOM 742 N N . GLN A 1 91 ? -4.536 0.979 -6.741 1.00 96.31 91 GLN A N 1
ATOM 743 C CA . GLN A 1 91 ? -5.278 2.047 -7.385 1.00 96.31 91 GLN A CA 1
ATOM 744 C C . GLN A 1 91 ? -4.700 3.397 -6.982 1.00 96.31 91 GLN A C 1
ATOM 746 O O . GLN A 1 91 ? -4.150 3.561 -5.888 1.00 96.31 91 GLN A O 1
ATOM 751 N N . PHE A 1 92 ? -4.820 4.372 -7.882 1.00 96.50 92 PHE A N 1
ATOM 752 C CA . PHE A 1 92 ? -4.533 5.756 -7.537 1.00 96.50 92 PHE A CA 1
ATOM 753 C C . PHE A 1 92 ? -5.675 6.317 -6.708 1.00 96.50 92 PHE A C 1
ATOM 755 O O . PHE A 1 92 ? -6.835 6.183 -7.087 1.00 96.50 92 PHE A O 1
ATOM 762 N N . MET A 1 93 ? -5.329 6.957 -5.598 1.00 95.25 93 MET A N 1
ATOM 763 C CA . MET A 1 93 ? -6.298 7.531 -4.674 1.00 95.25 93 MET A CA 1
ATOM 764 C C . MET A 1 93 ? -6.063 9.032 -4.550 1.00 95.25 93 MET A C 1
ATOM 766 O O . MET A 1 93 ? -4.924 9.486 -4.389 1.00 95.25 93 MET A O 1
ATOM 770 N N . GLU A 1 94 ? -7.141 9.804 -4.650 1.00 90.12 94 GLU A N 1
ATOM 771 C CA . GLU A 1 94 ? -7.079 11.257 -4.557 1.00 90.12 94 GLU A CA 1
ATOM 772 C C . GLU A 1 94 ? -6.885 11.711 -3.107 1.00 90.12 94 GLU A C 1
ATOM 774 O O . GLU A 1 94 ? -7.467 11.169 -2.166 1.00 90.12 94 GLU A O 1
ATOM 779 N N . GLY A 1 95 ? -6.034 12.721 -2.923 1.00 85.25 95 GLY A N 1
ATOM 780 C CA . GLY A 1 95 ? -5.778 13.315 -1.617 1.00 85.25 95 GLY A CA 1
ATOM 781 C C . GLY A 1 95 ? -6.976 14.124 -1.124 1.00 85.25 95 GLY A C 1
ATOM 782 O O . GLY A 1 95 ? -7.372 15.073 -1.794 1.00 85.25 95 GLY A O 1
ATOM 783 N N . GLY A 1 96 ? -7.507 13.794 0.054 1.00 87.44 96 GLY A N 1
ATOM 784 C CA . GLY A 1 96 ? -8.543 14.581 0.727 1.00 87.44 96 GLY A CA 1
ATOM 785 C C . GLY A 1 96 ? -7.961 15.481 1.810 1.00 87.44 96 GLY A C 1
ATOM 786 O O . GLY A 1 96 ? -7.834 16.693 1.636 1.00 87.44 96 GLY A O 1
ATOM 787 N N . GLN A 1 97 ? -7.563 14.880 2.933 1.00 86.94 97 GLN A N 1
ATOM 788 C CA . GLN A 1 97 ? -7.089 15.600 4.117 1.00 86.94 97 GLN A CA 1
ATOM 789 C C . GLN A 1 97 ? -5.754 15.051 4.624 1.00 86.94 97 GLN A C 1
ATOM 791 O O . GLN A 1 97 ? -5.560 13.845 4.722 1.00 86.94 97 GLN A O 1
ATOM 796 N N . ALA A 1 98 ? -4.844 15.946 5.011 1.00 84.88 98 ALA A N 1
ATOM 797 C CA . ALA A 1 98 ? -3.665 15.595 5.796 1.00 84.88 98 ALA A CA 1
ATOM 798 C C . ALA A 1 98 ? -3.821 16.147 7.210 1.00 84.88 98 ALA A C 1
ATOM 800 O O . ALA A 1 98 ? -4.017 17.349 7.405 1.00 84.88 98 ALA A O 1
ATOM 801 N N . GLN A 1 99 ? -3.743 15.269 8.200 1.00 80.81 99 GLN A N 1
ATOM 802 C CA . GLN A 1 99 ? -3.814 15.642 9.601 1.00 80.81 99 GLN A CA 1
ATOM 803 C C . GLN A 1 99 ? -2.915 14.709 10.391 1.00 80.81 99 GLN A C 1
ATOM 805 O O . GLN A 1 99 ? -3.260 13.558 10.604 1.00 80.81 99 GLN A O 1
ATOM 810 N N . GLN A 1 100 ? -1.783 15.198 10.885 1.00 80.75 100 GLN A N 1
ATOM 811 C CA . GLN A 1 100 ? -0.920 14.369 11.716 1.00 80.75 100 GLN A CA 1
ATOM 812 C C . GLN A 1 100 ? -1.638 14.007 13.031 1.00 80.75 100 GLN A C 1
ATOM 814 O O . GLN A 1 100 ? -1.790 14.842 13.926 1.00 80.75 100 GLN A O 1
ATOM 819 N N . ILE A 1 101 ? -2.067 12.751 13.144 1.00 75.94 101 ILE A N 1
ATOM 820 C CA . ILE A 1 101 ? -2.729 12.166 14.311 1.00 75.94 101 ILE A CA 1
ATOM 821 C C . ILE A 1 101 ? -1.837 11.035 14.828 1.00 75.94 101 ILE A C 1
ATOM 823 O O . ILE A 1 101 ? -1.427 10.149 14.083 1.00 75.94 101 ILE A O 1
ATOM 827 N N . GLY A 1 102 ? -1.530 11.057 16.125 1.00 80.19 102 GLY A N 1
ATOM 828 C CA . GLY A 1 102 ? -0.661 10.061 16.751 1.00 80.19 102 GLY A CA 1
ATOM 829 C C . GLY A 1 102 ? 0.831 10.366 16.598 1.00 80.19 102 GLY A C 1
ATOM 830 O O . GLY A 1 102 ? 1.254 11.524 16.534 1.00 80.19 102 GLY A O 1
ATOM 831 N N . ILE A 1 103 ? 1.657 9.315 16.616 1.00 79.81 103 ILE A N 1
ATOM 832 C CA . ILE A 1 103 ? 3.118 9.455 16.648 1.00 79.81 103 ILE A CA 1
ATOM 833 C C . ILE A 1 103 ? 3.641 9.596 15.209 1.00 79.81 103 ILE A C 1
ATOM 835 O O . ILE A 1 103 ? 3.340 8.740 14.371 1.00 79.81 103 ILE A O 1
ATOM 839 N N . PRO A 1 104 ? 4.433 10.637 14.885 1.00 78.88 104 PRO A N 1
ATOM 840 C CA . PRO A 1 104 ? 5.004 10.775 13.549 1.00 78.88 104 PRO A CA 1
ATOM 841 C C . PRO A 1 104 ? 5.835 9.549 13.149 1.00 78.88 104 PRO A C 1
ATOM 843 O O . PRO A 1 104 ? 6.495 8.931 13.983 1.00 78.88 104 PRO A O 1
ATOM 846 N N . GLN A 1 105 ? 5.815 9.223 11.852 1.00 79.56 105 GLN A N 1
ATOM 847 C CA . GLN A 1 105 ? 6.476 8.049 11.251 1.00 79.56 105 GLN A CA 1
ATOM 848 C C . GLN A 1 105 ? 5.901 6.683 11.670 1.00 79.56 105 GLN A C 1
ATOM 850 O O . GLN A 1 105 ? 6.475 5.650 11.335 1.00 79.56 105 GLN A O 1
ATOM 855 N N . GLN A 1 106 ? 4.754 6.649 12.353 1.00 87.12 106 GLN A N 1
ATOM 856 C CA . GLN A 1 106 ? 4.046 5.410 12.684 1.00 87.12 106 GLN A CA 1
ATOM 857 C C . GLN A 1 106 ? 2.771 5.235 11.846 1.00 87.12 106 GLN A C 1
ATOM 859 O O . GLN A 1 106 ? 1.719 4.899 12.385 1.00 87.12 106 GLN A O 1
ATOM 864 N N . CYS A 1 107 ? 2.859 5.444 10.527 1.00 91.44 107 CYS A N 1
ATOM 865 C CA . CYS A 1 107 ? 1.699 5.480 9.627 1.00 91.44 107 CYS A CA 1
ATOM 866 C C . CYS A 1 107 ? 0.776 4.266 9.761 1.00 91.44 107 CYS A C 1
ATOM 868 O O . CYS A 1 107 ? -0.415 4.427 10.008 1.00 91.44 107 CYS A O 1
ATOM 870 N N . TYR A 1 108 ? 1.333 3.057 9.726 1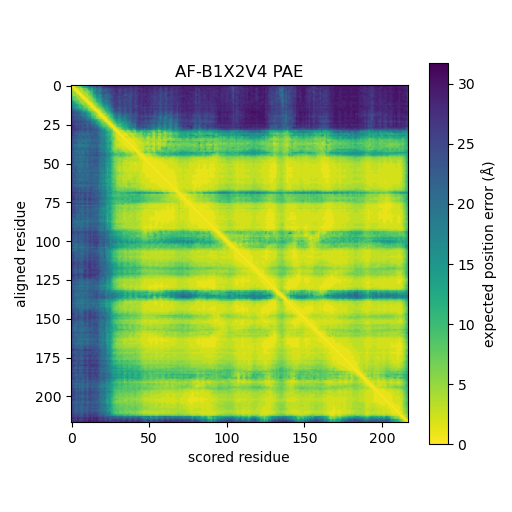.00 92.88 108 TYR A N 1
ATOM 871 C CA . TYR A 1 108 ? 0.568 1.818 9.880 1.00 92.88 108 TYR A CA 1
ATOM 872 C C . TYR A 1 108 ? -0.161 1.733 11.226 1.00 92.88 108 TYR A C 1
ATOM 874 O O . TYR A 1 108 ? -1.310 1.304 11.296 1.00 92.88 108 TYR A O 1
ATOM 882 N N . HIS A 1 109 ? 0.501 2.145 12.312 1.00 91.19 109 HIS A N 1
ATOM 883 C CA . HIS A 1 109 ? -0.099 2.116 13.644 1.00 91.19 109 HIS A CA 1
ATOM 884 C C . HIS A 1 109 ? -1.221 3.144 13.754 1.00 91.19 109 HIS A C 1
ATOM 8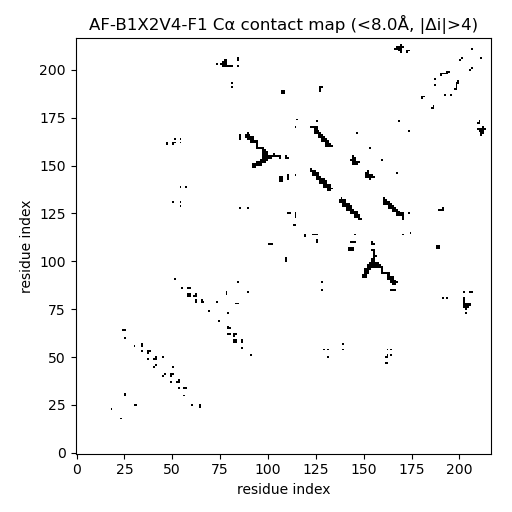86 O O . HIS A 1 109 ? -2.312 2.788 14.180 1.00 91.19 109 HIS A O 1
ATOM 892 N N . ASN A 1 110 ? -0.971 4.383 13.334 1.00 92.19 110 ASN A N 1
ATOM 893 C CA . ASN A 1 110 ? -1.946 5.465 13.425 1.00 92.19 110 ASN A CA 1
ATOM 894 C C . ASN A 1 110 ? -3.201 5.151 12.592 1.00 92.19 110 ASN A C 1
ATOM 896 O O . ASN A 1 110 ? -4.314 5.304 13.088 1.00 92.19 110 ASN A O 1
ATOM 900 N N . CYS A 1 111 ? -3.028 4.636 11.369 1.00 93.69 111 CYS A N 1
ATOM 901 C CA . CYS A 1 111 ? -4.140 4.257 10.495 1.00 93.69 111 CYS A CA 1
ATOM 902 C C . CYS A 1 111 ? -4.973 3.112 11.080 1.00 93.69 111 CYS A C 1
ATOM 904 O O . CYS A 1 111 ? -6.198 3.195 11.102 1.00 93.69 111 CYS A O 1
ATOM 906 N N . LEU A 1 112 ? -4.328 2.055 11.593 1.00 92.12 112 LEU A N 1
ATOM 907 C CA . LEU A 1 112 ? -5.062 0.965 12.237 1.00 92.12 112 LEU A CA 1
ATOM 908 C C . LEU A 1 112 ? -5.765 1.446 13.507 1.00 92.12 112 LEU A C 1
ATOM 910 O O . LEU A 1 112 ? -6.928 1.121 13.692 1.00 92.12 112 LEU A O 1
ATOM 914 N N . SER A 1 113 ? -5.114 2.242 14.357 1.00 90.38 113 SER A N 1
ATOM 915 C CA . SER A 1 113 ? -5.752 2.790 15.561 1.00 90.38 113 SER A CA 1
ATOM 916 C C . SER A 1 113 ? -7.026 3.567 15.221 1.00 90.38 113 SER A C 1
ATOM 918 O O . SER A 1 113 ? -8.034 3.376 15.888 1.00 90.38 113 SER A O 1
ATOM 920 N N . MET A 1 114 ? -7.022 4.355 14.140 1.00 90.69 114 MET A N 1
ATOM 921 C CA . MET A 1 114 ? -8.243 5.001 13.652 1.00 90.69 114 MET A CA 1
ATOM 922 C C . MET A 1 114 ? -9.291 4.004 13.160 1.00 90.69 114 MET A C 1
ATOM 924 O O . MET A 1 114 ? -10.463 4.159 13.484 1.00 90.69 114 MET A O 1
ATOM 928 N N . LEU A 1 115 ? -8.892 2.967 12.422 1.00 90.69 115 LEU A N 1
ATOM 929 C CA . LEU A 1 115 ? -9.815 1.930 11.957 1.00 90.69 115 LEU A CA 1
ATOM 930 C C . LEU A 1 115 ? -10.559 1.235 13.114 1.00 90.69 115 LEU A C 1
ATOM 932 O O . LEU A 1 115 ? -11.716 0.864 12.951 1.00 90.69 115 LEU A O 1
ATOM 936 N N . PHE A 1 116 ? -9.907 1.050 14.266 1.00 87.88 116 PHE A N 1
ATOM 937 C CA . PHE A 1 116 ? -10.469 0.338 15.422 1.00 87.88 116 PHE A CA 1
ATOM 938 C C . PHE A 1 116 ? -11.212 1.226 16.432 1.00 87.88 116 PHE A C 1
ATOM 940 O O . PHE A 1 116 ? -11.776 0.689 17.386 1.00 87.88 116 PHE A O 1
ATOM 947 N N . GLU A 1 117 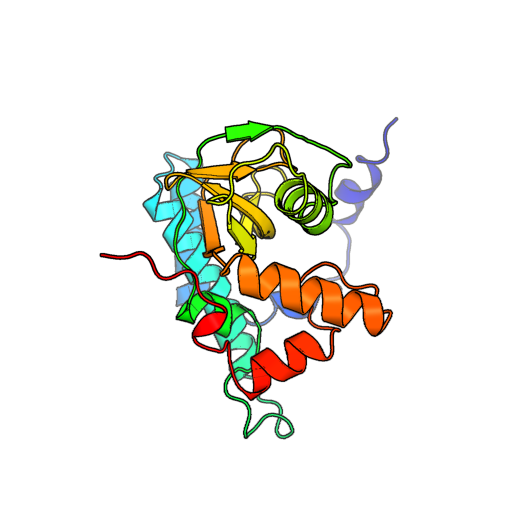? -11.212 2.547 16.259 1.00 89.62 117 GLU A N 1
ATOM 948 C CA . GLU A 1 117 ? -11.886 3.462 17.184 1.00 89.62 117 GLU A CA 1
ATOM 949 C C . GLU A 1 117 ? -13.417 3.424 16.966 1.00 89.62 117 GLU A C 1
ATOM 951 O O . GLU A 1 117 ? -13.856 3.637 15.831 1.00 89.62 117 GLU A O 1
ATOM 956 N N . PRO A 1 118 ? -14.248 3.161 17.999 1.00 87.12 118 PRO A N 1
ATOM 957 C CA . PRO A 1 118 ? -15.697 2.993 17.845 1.00 87.12 118 PRO A CA 1
ATOM 958 C C . PRO A 1 118 ? -16.437 4.229 17.327 1.00 87.12 118 PRO A C 1
ATOM 960 O O . PRO A 1 118 ? -17.528 4.099 16.779 1.00 87.12 118 PRO A O 1
ATOM 963 N N . GLU A 1 119 ? -15.885 5.425 17.528 1.00 90.62 119 GLU A N 1
ATOM 964 C CA . GLU A 1 119 ? -16.479 6.677 17.061 1.00 90.62 119 GLU A CA 1
ATOM 965 C C . GLU A 1 119 ? -16.237 6.941 15.567 1.00 90.62 119 GLU A C 1
ATOM 967 O O . GLU A 1 119 ? -16.882 7.826 15.000 1.00 90.62 119 GLU A O 1
ATOM 972 N N . ASN A 1 120 ? -15.318 6.208 14.926 1.00 89.69 120 ASN A N 1
ATOM 973 C CA . ASN A 1 120 ? -15.002 6.407 13.516 1.00 89.69 120 ASN A CA 1
ATOM 974 C C . ASN A 1 120 ? -15.980 5.662 12.592 1.00 89.69 120 ASN A C 1
ATOM 976 O O . ASN A 1 120 ? -16.480 4.597 12.954 1.00 89.69 120 ASN A O 1
ATOM 980 N N . PRO A 1 121 ? -16.223 6.181 11.374 1.00 89.81 121 PRO A N 1
ATOM 981 C CA . PRO A 1 121 ? -17.148 5.564 10.430 1.00 89.81 121 PRO A CA 1
ATOM 982 C C . PRO A 1 121 ? -16.771 4.123 10.042 1.00 89.81 121 PRO A C 1
ATOM 984 O O . PRO A 1 121 ? -15.591 3.769 9.910 1.00 89.81 121 PRO A O 1
ATOM 987 N N . ASP A 1 122 ? -17.792 3.294 9.819 1.00 87.94 122 ASP A N 1
ATOM 988 C CA . ASP A 1 122 ? -17.636 1.886 9.425 1.00 87.94 122 ASP A CA 1
ATOM 989 C C . ASP A 1 122 ? -17.141 1.712 7.981 1.00 87.94 122 ASP A C 1
ATOM 991 O O . ASP A 1 122 ? -16.577 0.673 7.639 1.00 87.94 122 ASP A O 1
ATOM 995 N N . ASP A 1 123 ? -17.320 2.725 7.137 1.00 90.62 123 ASP A N 1
ATOM 996 C CA . ASP A 1 123 ? -16.836 2.781 5.757 1.00 90.62 123 ASP A CA 1
ATOM 997 C C . ASP A 1 123 ? -15.392 3.295 5.644 1.00 90.62 123 ASP A C 1
ATOM 999 O O . ASP A 1 123 ? -14.840 3.332 4.546 1.00 90.62 123 ASP A O 1
ATOM 1003 N N . LEU A 1 124 ? -14.741 3.625 6.766 1.00 93.00 124 LEU A N 1
ATOM 1004 C CA . LEU A 1 124 ? -13.310 3.906 6.793 1.00 93.00 124 LEU A CA 1
ATOM 1005 C C . LEU A 1 124 ? -12.528 2.636 6.427 1.00 93.00 124 LEU A C 1
ATOM 1007 O O . LEU A 1 124 ? -12.638 1.603 7.099 1.00 93.00 124 LEU A O 1
ATOM 1011 N N . LEU A 1 125 ? -11.706 2.738 5.387 1.00 95.44 125 LEU A N 1
ATOM 1012 C CA . LEU A 1 125 ? -10.861 1.668 4.872 1.00 95.44 125 LEU A CA 1
ATOM 1013 C C . LEU A 1 125 ? -9.400 1.915 5.224 1.00 95.44 125 LEU A C 1
ATOM 1015 O O . LEU A 1 125 ? -8.904 3.040 5.188 1.00 95.44 125 LEU A O 1
ATOM 1019 N N . TYR A 1 126 ? -8.687 0.835 5.518 1.00 96.44 126 TYR A N 1
ATOM 1020 C CA . TYR A 1 126 ? -7.243 0.858 5.701 1.00 96.44 126 TYR A CA 1
ATOM 1021 C C . TYR A 1 126 ? -6.542 0.595 4.372 1.00 96.44 126 TYR A C 1
ATOM 1023 O O . TYR A 1 126 ? -6.906 -0.343 3.660 1.00 96.44 126 TYR A O 1
ATOM 1031 N N . CYS A 1 127 ? -5.524 1.394 4.061 1.00 97.25 127 CYS A N 1
ATOM 1032 C CA . CYS A 1 127 ? -4.758 1.269 2.829 1.00 97.25 127 CYS A CA 1
ATOM 1033 C C . CYS A 1 127 ? -3.263 1.093 3.103 1.00 97.25 127 CYS A C 1
ATOM 1035 O O . CYS A 1 127 ? -2.699 1.760 3.972 1.00 97.25 127 CYS A O 1
ATOM 1037 N N . GLU A 1 128 ? -2.606 0.253 2.301 1.00 97.31 128 GLU A N 1
ATOM 1038 C CA . GLU A 1 128 ? -1.142 0.217 2.198 1.00 97.31 128 GLU A CA 1
ATOM 1039 C C . GLU A 1 128 ? -0.698 0.287 0.739 1.00 97.31 128 GLU A C 1
ATOM 1041 O O . GLU A 1 128 ? -1.329 -0.272 -0.160 1.00 97.31 128 GLU A O 1
ATOM 1046 N N . GLY A 1 129 ? 0.430 0.948 0.511 1.00 97.00 129 GLY A N 1
ATOM 1047 C CA . GLY A 1 129 ? 1.039 1.049 -0.803 1.00 97.00 129 GLY A CA 1
ATOM 1048 C C . GLY A 1 129 ? 2.206 2.016 -0.786 1.00 97.00 129 GLY A C 1
ATOM 1049 O O . GLY A 1 129 ? 3.009 2.015 0.146 1.00 97.00 129 GLY A O 1
ATOM 1050 N N . PHE A 1 130 ? 2.291 2.845 -1.818 1.00 96.19 130 PHE A N 1
ATOM 1051 C CA . PHE A 1 130 ? 3.329 3.847 -1.976 1.00 96.19 130 PHE A CA 1
ATOM 1052 C C . PHE A 1 130 ? 2.734 5.249 -2.071 1.00 96.19 130 PHE A C 1
ATOM 1054 O O . PHE A 1 130 ? 1.713 5.474 -2.721 1.00 96.19 130 PHE A O 1
ATOM 1061 N N . ALA A 1 131 ? 3.420 6.203 -1.451 1.00 94.62 131 ALA A N 1
ATOM 1062 C CA . ALA A 1 131 ? 3.129 7.624 -1.561 1.00 94.62 131 ALA A CA 1
ATOM 1063 C C . ALA A 1 131 ? 4.390 8.380 -1.993 1.00 94.62 131 ALA A C 1
ATOM 1065 O O . ALA A 1 131 ? 5.507 7.992 -1.644 1.00 94.62 131 ALA A O 1
ATOM 1066 N N . LEU A 1 132 ? 4.238 9.463 -2.752 1.00 91.12 132 LEU A N 1
ATOM 1067 C CA . LEU A 1 132 ? 5.357 10.358 -3.054 1.00 91.12 132 LEU A CA 1
ATOM 1068 C C . LEU A 1 132 ? 5.576 11.320 -1.888 1.00 91.12 132 LEU A C 1
ATOM 1070 O O . LEU A 1 132 ? 4.668 12.062 -1.521 1.00 91.12 132 LEU A O 1
ATOM 1074 N N . SER A 1 133 ? 6.775 11.343 -1.317 1.00 77.06 133 SER A N 1
ATOM 1075 C CA . SER A 1 133 ? 7.103 12.308 -0.267 1.00 77.06 133 SER A CA 1
ATOM 1076 C C . SER A 1 133 ? 7.818 13.523 -0.852 1.00 77.06 133 SER A C 1
ATOM 1078 O O . SER A 1 133 ? 8.884 13.397 -1.458 1.00 77.06 133 SER A O 1
ATOM 1080 N N . ASP A 1 134 ? 7.270 14.715 -0.633 1.00 68.44 134 ASP A N 1
ATOM 1081 C CA . ASP A 1 134 ? 7.947 15.986 -0.906 1.00 68.44 134 ASP A CA 1
ATOM 1082 C C . ASP A 1 134 ? 9.163 16.195 0.019 1.00 68.44 134 ASP A C 1
ATOM 1084 O O . ASP A 1 134 ? 10.183 16.741 -0.400 1.00 68.44 134 ASP A O 1
ATOM 1088 N N . GLN A 1 135 ? 9.105 15.662 1.244 1.00 63.25 135 GLN A N 1
ATOM 1089 C CA . GLN A 1 135 ? 10.205 15.668 2.214 1.00 63.25 135 GLN A CA 1
ATOM 1090 C C . GLN A 1 135 ? 11.389 14.784 1.793 1.00 63.25 135 GLN A C 1
ATOM 1092 O O . GLN A 1 135 ? 12.509 14.991 2.264 1.00 63.25 135 GLN A O 1
ATOM 1097 N N . VAL A 1 136 ? 11.162 13.807 0.907 1.00 59.03 136 VAL A N 1
ATOM 1098 C CA . VAL A 1 136 ? 12.178 12.860 0.416 1.00 59.03 136 VAL A CA 1
ATOM 1099 C C . VAL A 1 136 ? 12.343 12.986 -1.102 1.00 59.03 136 VAL A C 1
ATOM 1101 O O . VAL A 1 136 ? 12.347 11.997 -1.827 1.00 59.03 136 VAL A O 1
ATOM 1104 N N . ASN A 1 137 ? 12.485 14.217 -1.606 1.00 63.44 137 ASN A N 1
ATOM 1105 C CA . ASN A 1 137 ? 12.814 14.504 -3.012 1.00 63.44 137 ASN A CA 1
ATOM 1106 C C . ASN A 1 137 ? 11.889 13.831 -4.051 1.00 63.44 137 ASN A C 1
ATOM 1108 O O . ASN A 1 137 ? 12.354 13.447 -5.123 1.00 63.44 137 ASN A O 1
ATOM 1112 N N . VAL A 1 138 ? 10.587 13.702 -3.768 1.00 71.38 138 VAL A N 1
ATOM 1113 C CA . VAL A 1 138 ? 9.605 13.081 -4.681 1.00 71.38 138 VAL A CA 1
ATOM 1114 C C . VAL A 1 138 ? 9.929 11.605 -4.966 1.00 71.38 138 VAL A C 1
ATOM 1116 O O . VAL A 1 138 ? 9.735 11.105 -6.070 1.00 71.38 138 VAL A O 1
ATOM 1119 N N . TYR A 1 139 ? 10.441 10.885 -3.970 1.00 80.81 139 TYR A N 1
ATOM 1120 C CA . TYR A 1 139 ? 10.665 9.447 -4.082 1.00 80.81 139 TYR A CA 1
ATOM 1121 C C . TYR A 1 139 ? 9.443 8.668 -3.569 1.00 80.81 139 TYR A C 1
ATOM 1123 O O . TYR A 1 139 ? 8.915 9.021 -2.506 1.00 80.81 139 TYR A O 1
ATOM 1131 N N . PRO A 1 140 ? 8.982 7.618 -4.278 1.00 91.00 140 PRO A N 1
ATOM 1132 C CA . PRO A 1 140 ? 7.985 6.701 -3.743 1.00 91.00 140 PRO A CA 1
ATOM 1133 C C . PRO A 1 140 ? 8.479 6.023 -2.467 1.00 91.00 140 PRO A C 1
ATOM 1135 O O . PRO A 1 140 ? 9.526 5.376 -2.452 1.00 91.00 140 PRO A O 1
ATOM 1138 N N . VAL A 1 141 ? 7.708 6.148 -1.395 1.00 91.50 141 VAL A N 1
ATOM 1139 C CA . VAL A 1 141 ? 7.973 5.491 -0.114 1.00 91.50 141 VAL A CA 1
ATOM 1140 C C . VAL A 1 141 ? 6.796 4.610 0.264 1.00 91.50 141 VAL A C 1
ATOM 1142 O O . VAL A 1 141 ? 5.648 4.980 0.021 1.00 91.50 141 VAL A O 1
ATOM 1145 N N . GLN A 1 142 ? 7.079 3.451 0.863 1.00 93.75 142 GLN A N 1
ATOM 1146 C CA . GLN A 1 142 ? 6.027 2.620 1.444 1.00 93.75 142 GLN A CA 1
ATOM 1147 C C . GLN A 1 142 ? 5.302 3.405 2.534 1.00 93.75 142 GLN A C 1
ATOM 1149 O O . GLN A 1 142 ? 5.940 3.995 3.411 1.00 93.75 142 GLN A O 1
ATOM 1154 N N . HIS A 1 143 ? 3.977 3.410 2.471 1.00 94.81 143 HIS A N 1
ATOM 1155 C CA . HIS A 1 143 ? 3.147 4.223 3.343 1.00 94.81 143 HIS A CA 1
ATOM 1156 C C . HIS A 1 143 ? 1.789 3.574 3.592 1.00 94.81 143 HIS A C 1
ATOM 1158 O O . HIS A 1 143 ? 1.349 2.701 2.841 1.00 94.81 143 HIS A O 1
ATOM 1164 N N . ALA A 1 144 ? 1.132 4.035 4.652 1.00 95.88 144 ALA A N 1
ATOM 1165 C CA . ALA A 1 144 ? -0.237 3.681 4.978 1.00 95.88 144 ALA A CA 1
ATOM 1166 C C . ALA A 1 144 ? -1.059 4.939 5.224 1.00 95.88 144 ALA A C 1
ATOM 1168 O O . ALA A 1 144 ? -0.563 5.930 5.766 1.00 95.88 144 ALA A O 1
ATOM 1169 N N . TRP A 1 145 ? -2.318 4.862 4.827 1.00 96.25 145 TRP A N 1
ATOM 1170 C CA . TRP A 1 145 ? -3.316 5.905 4.997 1.00 96.25 145 TRP A CA 1
ATOM 1171 C C . TRP A 1 145 ? -4.677 5.253 5.227 1.00 96.25 145 TRP A C 1
ATOM 1173 O O . TRP A 1 145 ? -4.839 4.036 5.092 1.00 96.25 145 TRP A O 1
ATOM 1183 N N . VAL A 1 146 ? -5.660 6.065 5.591 1.00 95.56 146 VAL A N 1
ATOM 1184 C CA . VAL A 1 146 ? -7.060 5.644 5.606 1.00 95.56 146 VAL A CA 1
ATOM 1185 C C . VAL A 1 146 ? -7.796 6.278 4.428 1.00 95.56 146 VAL A C 1
ATOM 1187 O O . VAL A 1 146 ? -7.373 7.309 3.901 1.00 95.56 146 VAL A O 1
ATOM 1190 N N . TYR A 1 147 ? -8.863 5.631 3.979 1.00 95.06 147 TYR A N 1
ATOM 1191 C CA . TYR A 1 147 ? -9.623 6.027 2.799 1.00 95.06 147 TYR A CA 1
ATOM 1192 C C . TYR A 1 147 ? -11.116 5.948 3.096 1.00 95.06 147 TYR A C 1
ATOM 1194 O O . TYR A 1 147 ? -11.580 4.953 3.649 1.00 95.06 147 TYR A O 1
ATOM 1202 N N . ILE A 1 148 ? -11.848 7.007 2.777 1.00 93.19 148 ILE A N 1
ATOM 1203 C CA . ILE A 1 148 ? -13.285 7.141 3.041 1.00 93.19 148 ILE A CA 1
ATOM 1204 C C . ILE A 1 148 ? -13.882 8.092 2.010 1.00 93.19 148 ILE A C 1
ATOM 1206 O O . ILE A 1 148 ? -13.216 9.050 1.627 1.00 93.19 148 ILE A O 1
ATOM 1210 N N . GLU A 1 149 ? -15.101 7.815 1.539 1.00 89.50 149 GLU A N 1
ATOM 1211 C CA . GLU A 1 149 ? -15.798 8.662 0.552 1.00 89.50 149 GLU A CA 1
ATOM 1212 C C . GLU A 1 149 ? -14.912 9.060 -0.648 1.00 89.50 149 GLU A C 1
ATOM 1214 O O . GLU A 1 149 ? -14.860 10.211 -1.070 1.00 89.50 149 GLU A O 1
ATOM 1219 N N . GLU A 1 150 ? -14.165 8.089 -1.175 1.00 89.00 150 GLU A N 1
ATOM 1220 C CA . GLU A 1 150 ? -13.225 8.254 -2.291 1.00 89.00 150 GLU A CA 1
ATOM 1221 C C . GLU A 1 150 ? -12.003 9.161 -2.030 1.00 89.00 150 GLU A C 1
ATOM 1223 O O . GLU A 1 150 ? -11.229 9.454 -2.947 1.00 89.00 150 GLU A O 1
ATOM 1228 N N . GLN A 1 151 ? -11.758 9.544 -0.776 1.00 93.12 151 GLN A N 1
ATOM 1229 C CA . GLN A 1 151 ? -10.685 10.454 -0.392 1.00 93.12 151 GLN A CA 1
ATOM 1230 C C . GLN A 1 151 ? -9.688 9.836 0.585 1.00 93.12 151 GLN A C 1
ATOM 1232 O O . GLN A 1 151 ? -10.039 9.161 1.556 1.00 93.12 151 GLN A O 1
ATOM 1237 N N . VAL A 1 152 ? -8.405 10.124 0.357 1.00 94.62 152 VAL A N 1
ATOM 1238 C CA . VAL A 1 152 ? -7.331 9.789 1.296 1.00 94.62 152 VAL A CA 1
ATOM 1239 C C . VAL A 1 152 ? -7.361 10.735 2.489 1.00 94.62 152 VAL A C 1
ATOM 1241 O O . VAL A 1 152 ? -7.342 11.959 2.333 1.00 94.62 152 VAL A O 1
ATOM 1244 N N . ILE A 1 153 ? -7.295 10.150 3.680 1.00 94.00 153 ILE A N 1
ATOM 1245 C CA . ILE A 1 153 ? -6.954 10.844 4.914 1.00 94.00 153 ILE A CA 1
ATOM 1246 C C . ILE A 1 153 ? -5.566 10.352 5.362 1.00 94.00 153 ILE A C 1
ATOM 1248 O O . ILE A 1 153 ? -5.384 9.210 5.796 1.00 94.00 153 ILE A O 1
ATOM 1252 N N . ASP A 1 154 ? -4.558 11.216 5.232 1.00 92.81 154 ASP A N 1
ATOM 1253 C CA . ASP A 1 154 ? -3.193 10.930 5.677 1.00 92.81 154 ASP A CA 1
ATOM 1254 C C . ASP A 1 154 ? -3.002 11.392 7.114 1.00 92.81 154 ASP A C 1
ATOM 1256 O O . ASP A 1 154 ? -3.032 12.586 7.421 1.00 92.81 154 ASP A O 1
ATOM 1260 N N . VAL A 1 155 ? -2.787 10.421 7.996 1.00 90.50 155 VAL A N 1
ATOM 1261 C CA . VAL A 1 155 ? -2.730 10.667 9.440 1.00 90.50 155 VAL A CA 1
ATOM 1262 C C . VAL A 1 155 ? -1.310 10.833 9.964 1.00 90.50 155 VAL A C 1
ATOM 1264 O O . VAL A 1 155 ? -1.077 10.925 11.167 1.00 90.50 155 VAL A O 1
ATOM 1267 N N . THR A 1 156 ? -0.327 10.848 9.068 1.00 88.31 156 THR A N 1
ATOM 1268 C CA . THR A 1 156 ? 1.094 10.857 9.424 1.00 88.31 156 THR A CA 1
ATOM 1269 C C . THR A 1 156 ? 1.774 12.135 8.978 1.00 88.31 156 THR A C 1
ATOM 1271 O O . THR A 1 156 ? 2.647 12.638 9.687 1.00 88.31 156 THR A O 1
ATOM 1274 N N . TRP A 1 157 ? 1.417 12.639 7.799 1.00 87.88 157 TRP A N 1
ATOM 1275 C CA . TRP A 1 157 ? 2.018 13.836 7.231 1.00 87.88 157 TRP A CA 1
ATOM 1276 C C . TRP A 1 157 ? 1.162 15.075 7.495 1.00 87.88 157 TRP A C 1
ATOM 1278 O O . TRP A 1 157 ? -0.056 15.015 7.631 1.00 87.88 157 TRP A O 1
ATOM 1288 N N . ASN A 1 158 ? 1.827 16.228 7.572 1.00 85.56 158 ASN A N 1
ATOM 1289 C CA . ASN A 1 158 ? 1.164 17.530 7.720 1.00 85.56 158 ASN A CA 1
ATOM 1290 C C . ASN A 1 158 ? 0.693 18.108 6.378 1.00 85.56 158 ASN A C 1
ATOM 1292 O O . ASN A 1 158 ? 0.041 19.148 6.347 1.00 85.56 158 ASN A O 1
ATOM 1296 N N . GLN A 1 159 ? 1.074 17.468 5.275 1.00 86.75 159 GLN A N 1
ATOM 1297 C CA . GLN A 1 159 ? 0.679 17.810 3.918 1.00 86.75 159 GLN A CA 1
ATOM 1298 C C . GLN A 1 159 ? 0.398 16.513 3.168 1.00 86.75 159 GLN A C 1
ATOM 1300 O O . GLN A 1 159 ? 1.032 15.491 3.436 1.00 86.75 159 GLN A O 1
ATOM 1305 N N . LEU A 1 160 ? -0.567 16.564 2.255 1.00 88.50 160 LEU A N 1
ATOM 1306 C CA . LEU A 1 160 ? -0.907 15.421 1.422 1.00 88.50 160 LEU A CA 1
ATOM 1307 C C . LEU A 1 160 ? 0.243 15.093 0.477 1.00 88.50 160 LEU A C 1
ATOM 1309 O O . LEU A 1 160 ? 0.901 15.984 -0.063 1.00 88.50 160 LEU A O 1
ATOM 1313 N N . SER A 1 161 ? 0.417 13.802 0.220 1.00 90.00 161 SER A N 1
ATOM 1314 C CA . SER A 1 161 ? 1.214 13.352 -0.907 1.00 90.00 161 SER A CA 1
ATOM 1315 C C . SER A 1 161 ? 0.609 13.871 -2.211 1.00 90.00 161 SER A C 1
ATOM 1317 O O . SER A 1 161 ? -0.613 13.835 -2.377 1.00 90.00 161 SER A O 1
ATOM 1319 N N . PRO A 1 162 ? 1.436 14.260 -3.192 1.00 87.94 162 PRO A N 1
ATOM 1320 C CA . PRO A 1 162 ? 0.954 14.509 -4.542 1.00 87.94 162 PRO A CA 1
ATOM 1321 C C . PRO A 1 162 ? 0.469 13.238 -5.263 1.00 87.94 162 PRO A C 1
ATOM 1323 O O . PRO A 1 162 ? -0.114 13.354 -6.340 1.00 87.94 162 PRO A O 1
ATOM 1326 N N . CYS A 1 163 ? 0.725 12.033 -4.733 1.00 93.31 163 CYS A N 1
ATOM 1327 C CA . CYS A 1 163 ? 0.245 10.785 -5.324 1.00 93.31 163 CYS A CA 1
ATOM 1328 C C . CYS A 1 163 ? 0.256 9.631 -4.318 1.00 93.31 163 CYS A C 1
ATOM 1330 O O . CYS A 1 163 ? 1.325 9.235 -3.851 1.00 93.31 163 CYS A O 1
ATOM 1332 N N . TYR A 1 164 ? -0.915 9.035 -4.089 1.00 96.31 164 TYR A N 1
ATOM 1333 C CA . TYR A 1 164 ? -1.095 7.782 -3.359 1.00 96.31 164 TYR A CA 1
ATOM 1334 C C . TYR A 1 164 ? -1.423 6.663 -4.347 1.00 96.31 164 TYR A C 1
ATOM 1336 O O . TYR A 1 164 ? -2.323 6.810 -5.174 1.00 96.31 164 TYR A O 1
ATOM 1344 N N . PHE A 1 165 ? -0.687 5.556 -4.278 1.00 97.62 165 PHE A N 1
ATOM 1345 C CA . PHE A 1 165 ? -0.928 4.366 -5.088 1.00 97.62 165 PHE A CA 1
ATOM 1346 C C . PHE A 1 165 ? -0.841 3.126 -4.208 1.00 97.62 165 PHE A C 1
ATOM 1348 O O . PHE A 1 165 ? 0.232 2.782 -3.710 1.00 97.62 165 PHE A O 1
ATOM 1355 N N . GLY A 1 166 ? -1.969 2.469 -3.973 1.00 97.50 166 GLY A N 1
ATOM 1356 C CA . GLY A 1 166 ? -2.029 1.377 -3.012 1.00 97.50 166 GLY A CA 1
ATOM 1357 C C . GLY A 1 166 ? -3.338 0.620 -3.054 1.00 97.50 166 GLY A C 1
ATOM 1358 O O . GLY A 1 166 ? -4.168 0.833 -3.932 1.00 97.50 166 GLY A O 1
ATOM 1359 N N . ILE A 1 167 ? -3.497 -0.288 -2.103 1.00 97.38 167 ILE A N 1
ATOM 1360 C CA . ILE A 1 167 ? -4.639 -1.194 -2.025 1.00 97.38 167 ILE A CA 1
ATOM 1361 C C . ILE A 1 167 ? -5.491 -0.779 -0.836 1.00 97.38 167 ILE A C 1
ATOM 1363 O O . ILE A 1 167 ? -4.991 -0.738 0.288 1.00 97.38 167 ILE A O 1
ATOM 1367 N N . ALA A 1 168 ? -6.768 -0.496 -1.091 1.00 96.69 168 ALA A N 1
ATOM 1368 C CA . ALA A 1 168 ? -7.773 -0.367 -0.048 1.00 96.69 168 ALA A CA 1
ATOM 1369 C C . ALA A 1 168 ? -8.238 -1.765 0.354 1.00 96.69 168 ALA A C 1
ATOM 1371 O O . ALA A 1 168 ? -8.779 -2.522 -0.459 1.00 96.69 168 ALA A O 1
ATOM 1372 N N . PHE A 1 169 ? -8.006 -2.120 1.611 1.00 96.00 169 PHE A N 1
ATOM 1373 C CA . PHE A 1 169 ? -8.378 -3.430 2.111 1.00 96.00 169 PHE A CA 1
ATOM 1374 C C . PHE A 1 169 ? -9.811 -3.447 2.623 1.00 96.00 169 PHE A C 1
ATOM 1376 O O . PHE A 1 169 ? -10.309 -2.479 3.204 1.00 96.00 169 PHE A O 1
ATOM 1383 N N . ASN A 1 170 ? -10.455 -4.600 2.476 1.00 94.50 170 ASN A N 1
ATOM 1384 C CA . ASN A 1 170 ? -11.707 -4.881 3.149 1.00 94.50 170 ASN A CA 1
ATOM 1385 C C . ASN A 1 170 ? -11.523 -4.740 4.672 1.00 94.50 170 ASN A C 1
ATOM 1387 O O . ASN A 1 170 ? -10.653 -5.376 5.276 1.00 94.50 170 ASN A O 1
ATOM 1391 N N . ARG A 1 171 ? -12.361 -3.910 5.302 1.00 92.62 171 ARG A N 1
ATOM 1392 C CA . ARG A 1 171 ? -12.277 -3.607 6.736 1.00 92.62 171 ARG A CA 1
ATOM 1393 C C . ARG A 1 171 ? -12.376 -4.858 7.606 1.00 92.62 171 ARG A C 1
ATOM 1395 O O . ARG A 1 171 ? -11.556 -5.038 8.504 1.00 92.62 171 ARG A O 1
ATOM 1402 N N . GLN A 1 172 ? -13.345 -5.729 7.327 1.00 91.94 172 GLN A N 1
ATOM 1403 C CA . GLN A 1 172 ? -13.557 -6.951 8.101 1.00 91.94 172 GLN A CA 1
ATOM 1404 C C . GLN A 1 172 ? -12.337 -7.871 8.009 1.00 91.94 172 GLN A C 1
ATOM 1406 O O . GLN A 1 172 ? -11.856 -8.371 9.026 1.00 91.94 172 GLN A O 1
ATOM 1411 N N . TRP A 1 173 ? -11.772 -8.009 6.810 1.00 93.75 173 TRP A N 1
ATOM 1412 C CA . TRP A 1 173 ? -10.559 -8.791 6.603 1.00 93.75 173 TRP A CA 1
ATOM 1413 C C . TRP A 1 173 ? -9.363 -8.236 7.395 1.00 93.75 173 TRP A C 1
ATOM 1415 O O . TRP A 1 173 ? -8.655 -8.996 8.058 1.00 93.75 173 TRP A O 1
ATOM 1425 N N . ILE A 1 174 ? -9.157 -6.911 7.411 1.00 92.81 174 ILE A N 1
ATOM 1426 C CA . ILE A 1 174 ? -8.090 -6.283 8.215 1.00 92.81 174 ILE A CA 1
ATOM 1427 C C . ILE A 1 174 ? -8.286 -6.537 9.708 1.00 92.81 174 ILE A C 1
ATOM 1429 O O . ILE A 1 174 ? -7.319 -6.872 10.399 1.00 92.81 174 ILE A O 1
ATOM 1433 N N . ILE A 1 175 ? -9.517 -6.405 10.206 1.00 90.38 175 ILE A N 1
ATOM 1434 C CA . ILE A 1 175 ? -9.855 -6.667 11.609 1.00 90.38 175 ILE A CA 1
ATOM 1435 C C . ILE A 1 175 ? -9.494 -8.108 11.980 1.00 90.38 175 ILE A C 1
ATOM 1437 O O . ILE A 1 175 ? -8.761 -8.335 12.945 1.00 90.38 175 ILE A O 1
ATOM 1441 N N . GLU A 1 176 ? -9.936 -9.078 11.183 1.00 92.00 176 GLU A N 1
ATOM 1442 C CA . GLU A 1 176 ? -9.664 -10.498 11.411 1.00 92.00 176 GLU A CA 1
ATOM 1443 C C . GLU A 1 176 ? -8.165 -10.802 11.405 1.00 92.00 176 GLU A C 1
ATOM 1445 O O . GLU A 1 176 ? -7.648 -11.414 12.343 1.00 92.00 176 GLU A O 1
ATOM 1450 N N . LYS A 1 177 ? -7.431 -10.314 10.399 1.00 91.31 177 LYS A N 1
ATOM 1451 C CA . LYS A 1 177 ? -5.983 -10.538 10.299 1.00 91.31 177 LYS A CA 1
ATOM 1452 C C . LYS A 1 177 ? -5.194 -9.843 11.393 1.00 91.31 177 LYS A C 1
ATOM 1454 O O . LYS A 1 177 ? -4.187 -10.382 11.859 1.00 91.31 177 LYS A O 1
ATOM 1459 N N . ARG A 1 178 ? -5.655 -8.685 11.862 1.00 87.88 178 ARG A N 1
ATOM 1460 C CA . ARG A 1 178 ? -5.048 -8.013 13.009 1.00 87.88 178 ARG A CA 1
ATOM 1461 C C . ARG A 1 178 ? -5.219 -8.828 14.289 1.00 87.88 178 ARG A C 1
ATOM 1463 O O . ARG A 1 178 ? -4.239 -9.002 15.015 1.00 87.88 178 ARG A O 1
ATOM 1470 N N . LEU A 1 179 ? -6.421 -9.339 14.548 1.00 87.56 179 LEU A N 1
ATOM 1471 C CA . LEU A 1 179 ? -6.716 -10.174 15.716 1.00 87.56 179 LEU A CA 1
ATOM 1472 C C . LEU A 1 179 ? -5.943 -11.502 15.677 1.00 87.56 179 LEU A C 1
ATOM 1474 O O . LEU A 1 179 ? -5.386 -11.932 16.691 1.00 87.56 179 LEU A O 1
ATOM 1478 N N . GLU A 1 180 ? -5.842 -12.121 14.499 1.00 88.75 180 GLU A N 1
ATOM 1479 C CA . GLU A 1 180 ? -5.047 -13.331 14.271 1.00 88.75 180 GLU A CA 1
ATOM 1480 C C . GLU A 1 180 ? -3.565 -13.088 14.613 1.00 88.75 180 GLU A C 1
ATOM 1482 O O . GLU A 1 180 ? -2.968 -13.819 15.408 1.00 88.75 180 GLU A O 1
ATOM 1487 N N . ARG A 1 181 ? -2.974 -12.007 14.088 1.00 85.2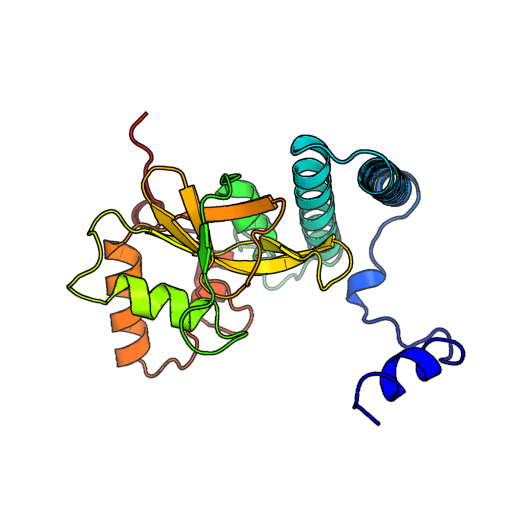5 181 ARG A N 1
ATOM 1488 C CA . ARG A 1 181 ? -1.578 -11.626 14.365 1.00 85.25 181 ARG A CA 1
ATOM 1489 C C . ARG A 1 181 ? -1.320 -11.316 15.836 1.00 85.25 181 ARG A C 1
ATOM 1491 O O . ARG A 1 181 ? -0.308 -11.760 16.377 1.00 85.25 181 ARG A O 1
ATOM 1498 N N . GLN A 1 182 ? -2.231 -10.599 16.496 1.00 83.25 182 GLN A N 1
ATOM 1499 C CA . GLN A 1 182 ? -2.133 -10.317 17.933 1.00 83.25 182 GLN A CA 1
ATOM 1500 C C . GLN A 1 182 ? -2.135 -11.606 18.759 1.00 83.25 182 GLN A C 1
ATOM 1502 O O . GLN A 1 182 ? -1.296 -11.769 19.646 1.00 83.25 182 GLN A O 1
ATOM 1507 N N . THR A 1 183 ? -3.020 -12.547 18.424 1.00 86.81 183 THR A N 1
ATOM 1508 C CA . THR A 1 183 ? -3.081 -13.871 19.062 1.00 86.81 183 THR A CA 1
ATOM 1509 C C . THR A 1 183 ? -1.767 -14.637 18.887 1.00 86.81 183 THR A C 1
ATOM 1511 O O . THR A 1 183 ? -1.253 -15.228 19.838 1.00 86.81 183 THR A O 1
ATOM 1514 N N . ASN A 1 184 ? -1.167 -14.542 17.700 1.00 84.88 184 ASN A N 1
ATOM 1515 C CA . ASN A 1 184 ? 0.112 -15.165 17.36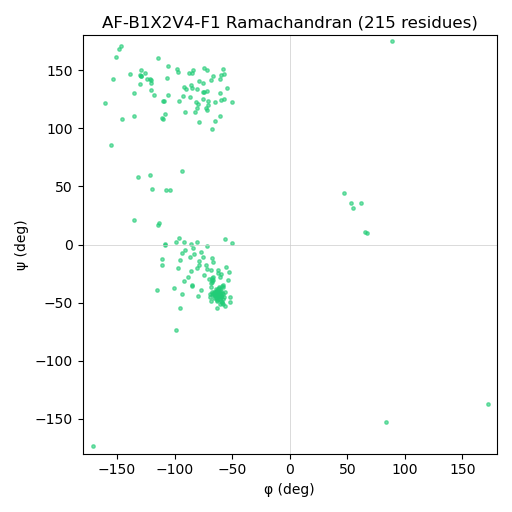2 1.00 84.88 184 ASN A CA 1
ATOM 1516 C C . ASN A 1 184 ? 1.345 -14.383 17.857 1.00 84.88 184 ASN A C 1
ATOM 1518 O O . ASN A 1 184 ? 2.473 -14.807 17.611 1.00 84.88 184 ASN A O 1
ATOM 1522 N N . LYS A 1 185 ? 1.149 -13.265 18.575 1.00 83.31 185 LYS A N 1
ATOM 1523 C CA . LYS A 1 185 ? 2.206 -12.361 19.063 1.00 83.31 185 LYS A CA 1
ATOM 1524 C C . LYS A 1 185 ? 3.132 -11.842 17.953 1.00 83.31 185 LYS A C 1
ATOM 1526 O O . LYS A 1 185 ? 4.309 -11.588 18.210 1.00 83.31 185 LYS A O 1
ATOM 1531 N N . ASP A 1 186 ? 2.612 -11.669 16.738 1.00 80.56 186 ASP A N 1
ATOM 1532 C CA . ASP A 1 186 ? 3.347 -11.026 15.647 1.00 80.56 186 ASP A CA 1
ATOM 1533 C C . ASP A 1 186 ? 3.440 -9.512 15.926 1.00 80.56 186 ASP A C 1
ATOM 1535 O O . ASP A 1 186 ? 2.407 -8.838 16.009 1.00 80.56 186 ASP A O 1
ATOM 1539 N N . PRO A 1 187 ? 4.651 -8.946 16.097 1.00 76.88 187 PRO A N 1
ATOM 1540 C CA . PRO A 1 187 ? 4.814 -7.525 16.382 1.00 76.88 187 PRO A CA 1
ATOM 1541 C C . PRO A 1 187 ? 4.600 -6.632 15.148 1.00 76.88 187 PRO A C 1
ATOM 1543 O O . PRO A 1 187 ? 4.570 -5.407 15.286 1.00 76.88 187 PRO A O 1
ATOM 1546 N N . LYS A 1 188 ? 4.511 -7.197 13.935 1.00 80.88 188 LYS A N 1
ATOM 1547 C CA . LYS A 1 188 ? 4.459 -6.422 12.692 1.00 80.88 188 LYS A CA 1
ATOM 1548 C C . LYS A 1 188 ? 3.052 -5.883 12.442 1.00 80.88 188 LYS A C 1
ATOM 1550 O O . LYS A 1 188 ? 2.074 -6.620 12.302 1.00 80.88 188 LYS A O 1
ATOM 1555 N N . VAL A 1 189 ? 2.979 -4.558 12.357 1.00 78.06 189 VAL A N 1
ATOM 1556 C CA . VAL A 1 189 ? 1.728 -3.810 12.202 1.00 78.06 189 VAL A CA 1
ATOM 1557 C C . VAL A 1 189 ? 1.304 -3.710 10.738 1.00 78.06 189 VAL A C 1
ATOM 1559 O O . VAL A 1 189 ? 0.112 -3.782 10.468 1.00 78.06 189 VAL A O 1
ATOM 1562 N N . ASN A 1 190 ? 2.268 -3.595 9.823 1.00 83.75 190 ASN A N 1
ATOM 1563 C CA . ASN A 1 190 ? 2.028 -3.504 8.390 1.00 83.75 190 ASN A CA 1
ATOM 1564 C C . ASN A 1 190 ? 1.868 -4.879 7.729 1.00 83.75 190 ASN A C 1
ATOM 1566 O O . ASN A 1 190 ? 2.475 -5.874 8.144 1.00 83.75 190 ASN A O 1
ATOM 1570 N N . PHE A 1 191 ? 1.041 -4.927 6.695 1.00 86.56 191 PHE A N 1
ATOM 1571 C CA . PHE A 1 191 ? 0.690 -6.114 5.930 1.00 86.56 191 PHE A CA 1
ATOM 1572 C C . PHE A 1 191 ? 1.715 -6.391 4.837 1.00 86.56 191 PHE A C 1
ATOM 1574 O O . PHE A 1 191 ? 2.070 -7.549 4.633 1.00 86.56 191 PHE A O 1
ATOM 1581 N N . PHE A 1 192 ? 2.278 -5.344 4.240 1.00 90.00 192 PHE A N 1
ATOM 1582 C CA . PHE A 1 192 ? 3.376 -5.407 3.284 1.00 90.00 192 PHE A CA 1
ATOM 1583 C C . PHE A 1 192 ? 4.741 -5.244 3.958 1.00 90.00 192 PHE A C 1
ATOM 1585 O O . PHE A 1 192 ? 5.495 -4.305 3.708 1.00 90.00 192 PHE A O 1
ATOM 1592 N N . ASN A 1 193 ? 5.081 -6.195 4.831 1.00 86.56 193 ASN A N 1
ATOM 1593 C CA . ASN A 1 193 ? 6.383 -6.250 5.494 1.00 86.56 193 ASN A CA 1
ATOM 1594 C C . ASN A 1 193 ? 7.230 -7.402 4.947 1.00 86.56 193 ASN A C 1
ATOM 1596 O O . ASN A 1 193 ? 6.907 -8.555 5.222 1.00 86.56 193 ASN A O 1
ATOM 1600 N N . TYR A 1 194 ? 8.328 -7.123 4.243 1.00 82.44 194 TYR A N 1
ATOM 1601 C CA . TYR A 1 194 ? 9.184 -8.153 3.630 1.00 82.44 194 TYR A CA 1
ATOM 1602 C C . TYR A 1 194 ? 9.670 -9.262 4.578 1.00 82.44 194 TYR A C 1
ATOM 1604 O O . TYR A 1 194 ? 9.970 -10.363 4.128 1.00 82.44 194 TYR A O 1
ATOM 1612 N N . GLU A 1 195 ? 9.726 -8.996 5.883 1.00 82.19 195 GLU A N 1
ATOM 1613 C CA . GLU A 1 195 ? 10.210 -9.943 6.891 1.00 82.19 195 GLU A CA 1
ATOM 1614 C C . GLU A 1 195 ? 9.088 -10.775 7.533 1.00 82.19 195 GLU A C 1
ATOM 1616 O O . GLU A 1 195 ? 9.365 -11.672 8.329 1.00 82.19 195 GLU A O 1
ATOM 1621 N N . SER A 1 196 ? 7.816 -10.474 7.249 1.00 84.69 196 SER A N 1
ATOM 1622 C CA . SER A 1 196 ? 6.691 -11.173 7.875 1.00 84.69 196 SER A CA 1
ATOM 1623 C C . SER A 1 196 ? 6.351 -12.475 7.131 1.00 84.69 196 SER A C 1
ATOM 1625 O O . SER A 1 196 ? 6.188 -12.453 5.906 1.00 84.69 196 SER A O 1
ATOM 1627 N N . PRO A 1 197 ? 6.133 -13.600 7.848 1.00 85.81 197 PRO A N 1
ATOM 1628 C CA . PRO A 1 197 ? 5.588 -14.832 7.267 1.00 85.81 197 PRO A CA 1
ATOM 1629 C C . PRO A 1 197 ? 4.271 -14.617 6.515 1.00 85.81 197 PRO A C 1
ATOM 1631 O O . PRO A 1 197 ? 3.988 -15.308 5.539 1.00 85.81 197 PRO A O 1
ATOM 1634 N N . PHE A 1 198 ? 3.480 -13.635 6.947 1.00 87.12 198 PHE A N 1
ATOM 1635 C CA . PHE A 1 198 ? 2.249 -13.260 6.270 1.00 87.12 198 PHE A CA 1
ATOM 1636 C C . PHE A 1 198 ? 2.518 -12.728 4.860 1.00 87.12 198 PHE A C 1
ATOM 1638 O O . PHE A 1 198 ? 1.912 -13.191 3.901 1.00 87.12 198 PHE A O 1
ATOM 1645 N N . THR A 1 199 ? 3.466 -11.803 4.716 1.00 90.12 199 THR A N 1
ATOM 1646 C CA . THR A 1 199 ? 3.853 -11.257 3.409 1.00 90.12 199 THR A CA 1
ATOM 1647 C C . THR A 1 199 ? 4.421 -12.342 2.508 1.00 90.12 199 THR A C 1
ATOM 1649 O O . THR A 1 199 ? 4.115 -12.371 1.325 1.00 90.12 199 THR A O 1
ATOM 1652 N N . ILE A 1 200 ? 5.202 -13.276 3.059 1.00 90.44 200 ILE A N 1
ATOM 1653 C CA . ILE A 1 200 ? 5.688 -14.442 2.308 1.00 90.44 200 ILE A CA 1
ATOM 1654 C C . ILE A 1 200 ? 4.513 -15.255 1.746 1.00 90.44 200 ILE A C 1
ATOM 1656 O O . ILE A 1 200 ? 4.549 -15.663 0.586 1.00 90.44 200 ILE A O 1
ATOM 1660 N N . ASN A 1 201 ? 3.454 -15.459 2.534 1.00 92.19 201 ASN A N 1
ATOM 1661 C CA . ASN A 1 201 ? 2.250 -16.142 2.067 1.00 92.19 201 ASN A CA 1
ATOM 1662 C C . ASN A 1 201 ? 1.556 -15.367 0.933 1.00 92.19 201 ASN A C 1
ATOM 1664 O O . ASN A 1 201 ? 1.226 -15.967 -0.090 1.00 92.19 201 ASN A O 1
ATOM 1668 N N . LEU A 1 202 ? 1.432 -14.042 1.071 1.00 93.50 202 LEU A N 1
ATOM 1669 C CA . LEU A 1 202 ? 0.884 -13.177 0.023 1.00 93.50 202 LEU A CA 1
ATOM 1670 C C . LEU A 1 202 ? 1.716 -13.208 -1.261 1.00 93.50 202 LEU A C 1
ATOM 1672 O O . LEU A 1 202 ? 1.156 -13.251 -2.346 1.00 93.50 202 LEU A O 1
ATOM 1676 N N . LEU A 1 203 ? 3.044 -13.213 -1.171 1.00 95.06 203 LEU A N 1
ATOM 1677 C CA . LEU A 1 203 ? 3.900 -13.312 -2.356 1.00 95.06 203 LEU A CA 1
ATOM 1678 C C . LEU A 1 203 ? 3.731 -14.667 -3.046 1.00 95.06 203 LEU A C 1
ATOM 1680 O O . LEU A 1 203 ? 3.645 -14.748 -4.270 1.00 95.06 203 LEU A O 1
ATOM 1684 N N . LYS A 1 204 ? 3.627 -15.740 -2.259 1.00 95.44 204 LYS A N 1
ATOM 1685 C CA . LYS A 1 204 ? 3.492 -17.089 -2.798 1.00 95.44 204 LYS A CA 1
ATOM 1686 C C . LYS A 1 204 ? 2.138 -17.324 -3.471 1.00 95.44 204 LYS A C 1
ATOM 1688 O O . LYS A 1 204 ? 2.101 -17.898 -4.556 1.00 95.44 204 LYS A O 1
ATOM 1693 N N . HIS A 1 205 ? 1.046 -16.907 -2.836 1.00 95.69 205 HIS A N 1
ATOM 1694 C CA . HIS A 1 205 ? -0.318 -17.278 -3.237 1.00 95.69 205 HIS A CA 1
ATOM 1695 C C . HIS A 1 205 ? -1.143 -16.116 -3.803 1.00 95.69 205 HIS A C 1
ATOM 1697 O O . HIS A 1 205 ? -2.119 -16.342 -4.514 1.00 95.69 205 HIS A O 1
ATOM 1703 N N . GLY A 1 206 ? -0.719 -14.886 -3.541 1.00 94.56 206 GLY A N 1
ATOM 1704 C CA . GLY A 1 206 ? -1.438 -13.660 -3.843 1.00 94.56 206 GLY A CA 1
ATOM 1705 C C . GLY A 1 206 ? -2.382 -13.196 -2.747 1.00 94.56 206 GLY A C 1
ATOM 1706 O O . GLY A 1 206 ? -2.552 -13.851 -1.718 1.00 94.56 206 GLY A O 1
ATOM 1707 N N . LEU A 1 207 ? -2.966 -12.017 -2.972 1.00 93.56 207 LEU A N 1
ATOM 1708 C CA . LEU A 1 207 ? -4.055 -11.518 -2.143 1.00 93.56 207 LEU A CA 1
ATOM 1709 C C . LEU A 1 207 ? -5.320 -12.325 -2.444 1.00 93.56 207 LEU A C 1
ATOM 1711 O O . LEU A 1 207 ? -5.635 -12.518 -3.620 1.00 93.56 207 LEU A O 1
ATOM 1715 N N . PRO A 1 208 ? -6.031 -12.806 -1.415 1.00 93.94 208 PRO A N 1
ATOM 1716 C CA . PRO A 1 208 ? -7.324 -13.432 -1.623 1.00 93.94 208 PRO A CA 1
ATOM 1717 C C . PRO A 1 208 ? -8.383 -12.361 -1.931 1.00 93.94 208 PRO A C 1
ATOM 1719 O O . PRO A 1 208 ? -8.258 -11.222 -1.473 1.00 93.94 208 PRO A O 1
ATOM 1722 N N . ASP A 1 209 ? -9.424 -12.715 -2.685 1.00 92.56 209 ASP A N 1
ATOM 1723 C CA . ASP A 1 209 ? -10.435 -11.759 -3.164 1.00 92.56 209 ASP A CA 1
ATOM 1724 C C . ASP A 1 209 ? -11.129 -11.020 -2.008 1.00 92.56 209 ASP A C 1
ATOM 1726 O O . ASP A 1 209 ? -11.387 -9.822 -2.094 1.00 92.56 209 ASP A O 1
ATOM 1730 N N . GLU A 1 210 ? -11.371 -11.699 -0.883 1.00 94.12 210 GLU A N 1
ATOM 1731 C CA . GLU A 1 210 ? -11.972 -11.099 0.311 1.00 94.12 210 GLU A CA 1
ATOM 1732 C C . GLU A 1 210 ? -11.093 -10.039 0.995 1.00 94.12 210 GLU A C 1
ATOM 1734 O O . GLU A 1 210 ? -11.595 -9.282 1.827 1.00 94.12 210 GLU A O 1
ATOM 1739 N N . ALA A 1 211 ? -9.797 -9.967 0.666 1.00 93.94 211 ALA A N 1
ATOM 1740 C CA . ALA A 1 211 ? -8.909 -8.927 1.179 1.00 93.94 211 ALA A CA 1
ATOM 1741 C C . ALA A 1 211 ? -9.161 -7.573 0.516 1.00 93.94 211 ALA A C 1
ATOM 1743 O O . ALA A 1 211 ? -8.860 -6.538 1.112 1.00 93.94 211 ALA A O 1
ATOM 1744 N N . LEU A 1 212 ? -9.682 -7.567 -0.709 1.00 93.94 212 LEU A N 1
ATOM 1745 C CA . LEU A 1 212 ? -9.841 -6.360 -1.505 1.00 93.94 212 LEU A CA 1
ATOM 1746 C C . LEU A 1 212 ? -11.165 -5.676 -1.165 1.00 93.94 212 LEU A C 1
ATOM 1748 O O . LEU A 1 212 ? -12.212 -6.314 -1.031 1.00 93.94 212 LEU A O 1
ATOM 1752 N N . HIS A 1 213 ? -11.134 -4.352 -1.029 1.00 90.69 213 HIS A N 1
ATOM 1753 C CA . HIS A 1 213 ? -12.371 -3.593 -1.027 1.00 90.69 213 HIS A CA 1
ATOM 1754 C C . HIS A 1 213 ? -12.948 -3.570 -2.448 1.00 90.69 213 HIS A C 1
ATOM 1756 O O . HIS A 1 213 ? -12.351 -3.011 -3.368 1.00 90.69 213 HIS A O 1
ATOM 1762 N N . ASN A 1 214 ? -14.118 -4.181 -2.627 1.00 78.31 214 ASN A N 1
ATOM 1763 C CA . ASN A 1 214 ? -14.838 -4.122 -3.890 1.00 78.31 214 ASN A CA 1
ATOM 1764 C C . ASN A 1 214 ? -15.554 -2.777 -3.987 1.00 78.31 214 ASN A C 1
ATOM 1766 O O . ASN A 1 214 ? -16.598 -2.582 -3.361 1.00 78.31 214 ASN A O 1
ATOM 1770 N N . TYR A 1 215 ? -15.026 -1.879 -4.812 1.00 63.12 215 TYR A N 1
ATOM 1771 C CA . TYR A 1 215 ? -15.801 -0.746 -5.298 1.00 63.12 215 TYR A CA 1
ATOM 1772 C C . TYR A 1 215 ? -16.994 -1.323 -6.059 1.00 63.12 215 TYR A C 1
ATOM 1774 O O . TYR A 1 215 ? -16.829 -1.974 -7.091 1.00 63.12 215 TYR A O 1
ATOM 1782 N N . SER A 1 216 ? -18.195 -1.172 -5.506 1.00 46.16 216 SER A N 1
ATOM 1783 C CA . SER A 1 216 ? -19.408 -1.503 -6.247 1.00 46.16 216 SER A CA 1
ATOM 1784 C C . SER A 1 216 ? -19.517 -0.478 -7.375 1.00 46.16 216 SER A C 1
ATOM 1786 O O . SER A 1 216 ? -19.874 0.666 -7.111 1.00 46.16 216 SER A O 1
ATOM 1788 N N . CYS A 1 217 ? -19.107 -0.859 -8.588 1.00 32.19 217 CYS A N 1
ATOM 1789 C CA . CYS A 1 217 ? -19.348 -0.070 -9.796 1.00 32.19 217 CYS A CA 1
ATOM 1790 C C . CYS A 1 217 ? -20.846 0.066 -10.084 1.00 32.19 217 CYS A C 1
ATOM 1792 O O . CYS A 1 217 ? -21.583 -0.928 -9.874 1.00 32.19 217 CYS A O 1
#

Foldseek 3Di:
DDPPVVPVVPVVDDPPPPDPVQVVQDPDDPLVVVLVVLLVCCVPPDDLVSLVCNQVSVLVSSQVSQVVVDDPVQPQWPASAVSVLLVVAKDKAAADEEAADPDAPPQLVRLVVLLPDPPHDVQKWKKWDWFQDPVVSRDTDTGIFIAHPRHTYRRHDPDGGSIDITFTFDSVVLVVVVVVCVVVVPPDSDQRDPPDPNNVVCRRPNDDPNGGDDPPD